Protein AF-A0A8H7XPB8-F1 (afdb_monomer_lite)

Sequence (293 aa):
MLKPQSSISSFTIQQYPSSPEGSLAHTFRCETRIANISYQIRSLSNFVSASKDLLDFATLASNFSIYQNQIIDIIELARKTLESAGIVLFLWASCPAKLTDHKASYIELLRMLRANQGHVDTESQRRVRVLLMPLTSHFSTSPSPPPSIPPRLLVTGRNPPSTDSSVSNSQEIESTLQSQDDSSSSMLPPNEIRQVEPPNRSPVAPRHRRLWDSRELSYASVGPRHRSRSRSPHRFQQQSADEKLEQENVAPETTIAFRQAPRTQRFGIFLTGRSSMLGNYNRTDRNSSLPAH

Radius of gyration: 37.73 Å; chains: 1; bounding box: 90×110×128 Å

pLDDT: mean 70.48, std 21.64, range [37.62, 98.62]

Organism: Psilocybe cubensis (NCBI:txid181762)

Secondary structure (DSSP, 8-state):
--------------------S--HHHHHHHHHHHHHHHHHHTSTTTHHHHHHHHHHHHTSHHHHHHHHHHHHHHHHHHHHHHHHTT---STTS---GGGHHHHHHHHHHHHHHHHTGGGS-HHHHHHHHHHHHHHH------------------------------------------------------------PPP-----------SS-TTGGGGG---------------------------TT----------PPPP------------------------------

Foldseek 3Di:
DDDDDDDDPPPPPPPPPPPPPDDVVVVVVLVVLLVVLLVQLLDLVSVLVSLVSLLVQLVPLVSCLVCVVSLLVSLVSNVVSCVVVVDDQAPPDDDPPVCVSSSVSSVVSLVSLVVSLVSDDPVCNVSNVVSNVSVPPPPDPPVPPDPPPPPPDDDDDDDDDDDYDDDDDDDDDDDDDDDDDDDPPPPDDDPDPPPDDDDDDDDDDDPPPDPDDPVVVVVPCPDPPPPPPPDDDDDDDDDDDDDDDDDPDDDDDPPPPPDDDPDDPPPPPPPPDDDDPDDDPPDPDDDDDDDDD

Structure (mmCIF, N/CA/C/O backbone):
data_AF-A0A8H7XPB8-F1
#
_entry.id   AF-A0A8H7XPB8-F1
#
loop_
_atom_site.group_PDB
_atom_site.id
_atom_site.type_symbol
_atom_site.label_atom_id
_atom_site.label_alt_id
_atom_site.label_comp_id
_atom_site.label_asym_id
_atom_site.label_entity_id
_atom_site.label_seq_id
_atom_site.pdbx_PDB_ins_code
_atom_site.Cartn_x
_atom_site.Cartn_y
_atom_site.Cartn_z
_atom_site.occupancy
_atom_site.B_iso_or_equiv
_atom_site.auth_seq_id
_atom_site.auth_comp_id
_atom_site.auth_asym_id
_atom_site.auth_atom_id
_atom_site.pdbx_PDB_model_num
ATOM 1 N N . MET A 1 1 ? -13.818 -25.731 -74.820 1.00 42.00 1 MET A N 1
ATOM 2 C CA . MET A 1 1 ? -13.849 -26.004 -73.365 1.00 42.00 1 MET A CA 1
ATOM 3 C C . MET A 1 1 ? -12.622 -25.363 -72.730 1.00 42.00 1 MET A C 1
ATOM 5 O O . MET A 1 1 ? -11.531 -25.888 -72.885 1.00 42.00 1 MET A O 1
ATOM 9 N N . LEU A 1 2 ? -12.785 -24.197 -72.102 1.00 44.09 2 LEU A N 1
ATOM 10 C CA . LEU A 1 2 ? -11.716 -23.431 -71.450 1.00 44.09 2 LEU A CA 1
ATOM 11 C C . LEU A 1 2 ? -11.927 -23.521 -69.933 1.00 44.09 2 LEU A C 1
ATOM 13 O O . LEU A 1 2 ? -12.994 -23.153 -69.448 1.00 44.09 2 LEU A O 1
ATOM 17 N N . LYS A 1 3 ? -10.946 -24.059 -69.198 1.00 48.94 3 LYS A N 1
ATOM 18 C CA . LYS A 1 3 ? -10.957 -24.095 -67.726 1.00 48.94 3 LYS A CA 1
ATOM 19 C C . LYS A 1 3 ? -10.321 -22.808 -67.180 1.00 48.94 3 LYS A C 1
ATOM 21 O O . LYS A 1 3 ? -9.224 -22.474 -67.629 1.00 48.94 3 LYS A O 1
ATOM 26 N N . PRO A 1 4 ? -10.948 -22.111 -66.218 1.00 62.94 4 PRO A N 1
ATOM 27 C CA . PRO A 1 4 ? -10.350 -20.943 -65.587 1.00 62.94 4 PRO A CA 1
ATOM 28 C C . PRO A 1 4 ? -9.311 -21.372 -64.540 1.00 62.94 4 PRO A C 1
ATOM 30 O O . PRO A 1 4 ? -9.591 -22.202 -63.675 1.00 62.94 4 PRO A O 1
ATOM 33 N N . GLN A 1 5 ? -8.106 -20.807 -64.627 1.00 66.88 5 GLN A N 1
ATOM 34 C CA . GLN A 1 5 ? -7.078 -20.894 -63.590 1.00 66.88 5 GLN A CA 1
ATOM 35 C C . GLN A 1 5 ? -7.365 -19.840 -62.514 1.00 66.88 5 GLN A C 1
ATOM 37 O O . GLN A 1 5 ? -7.253 -18.642 -62.761 1.00 66.88 5 GLN A O 1
ATOM 42 N N . SER A 1 6 ? -7.750 -20.283 -61.320 1.00 66.44 6 SER A N 1
ATOM 43 C CA . SER A 1 6 ? -7.877 -19.440 -60.132 1.00 66.44 6 SER A CA 1
ATOM 44 C C . SER A 1 6 ? -6.543 -19.402 -59.383 1.00 66.44 6 SER A C 1
ATOM 46 O O . SER A 1 6 ? -6.214 -20.329 -58.641 1.00 66.44 6 SER A O 1
ATOM 48 N N . SER A 1 7 ? -5.773 -18.334 -59.585 1.00 67.56 7 SER A N 1
ATOM 49 C CA . SER A 1 7 ? -4.545 -18.051 -58.836 1.00 67.56 7 SER A CA 1
ATOM 50 C C . SER A 1 7 ? -4.898 -17.551 -57.436 1.00 67.56 7 SER A C 1
ATOM 52 O O . SER A 1 7 ? -5.271 -16.395 -57.247 1.00 67.56 7 SER A O 1
ATOM 54 N N . ILE A 1 8 ? -4.805 -18.439 -56.450 1.00 64.38 8 ILE A N 1
ATOM 55 C CA . ILE A 1 8 ? -4.997 -18.114 -55.036 1.00 64.38 8 ILE A CA 1
ATOM 56 C C . ILE A 1 8 ? -3.701 -17.453 -54.552 1.00 64.38 8 ILE A C 1
ATOM 58 O O . ILE A 1 8 ? -2.681 -18.113 -54.364 1.00 64.38 8 ILE A O 1
ATOM 62 N N . SER A 1 9 ? -3.726 -16.126 -54.430 1.00 64.69 9 SER A N 1
ATOM 63 C CA . SER A 1 9 ? -2.634 -15.329 -53.871 1.00 64.69 9 SER A CA 1
ATOM 64 C C . SER A 1 9 ? -2.594 -15.537 -52.357 1.00 64.69 9 SER A C 1
ATOM 66 O O . SER A 1 9 ? -3.391 -14.970 -51.609 1.00 64.69 9 SER A O 1
ATOM 68 N N . SER A 1 10 ? -1.689 -16.402 -51.908 1.00 60.97 10 SER A N 1
ATOM 69 C CA . SER A 1 10 ? -1.385 -16.589 -50.493 1.00 60.97 10 SER A CA 1
ATOM 70 C C . SER A 1 10 ? -0.638 -15.362 -49.976 1.00 60.97 10 SER A C 1
ATOM 72 O O . SER A 1 10 ? 0.589 -15.302 -50.024 1.00 60.97 10 SER A O 1
ATOM 74 N N . PHE A 1 11 ? -1.374 -14.369 -49.480 1.00 61.28 11 PHE A N 1
ATOM 75 C CA . PHE A 1 11 ? -0.795 -13.323 -48.646 1.00 61.28 11 PHE A CA 1
ATOM 76 C C . PHE A 1 11 ? -0.343 -13.963 -47.332 1.00 61.28 11 PHE A C 1
ATOM 78 O O . PHE A 1 11 ? -1.139 -14.196 -46.422 1.00 61.28 11 PHE A O 1
ATOM 85 N N . THR A 1 12 ? 0.949 -14.264 -47.227 1.00 64.50 12 THR A N 1
ATOM 86 C CA . THR A 1 12 ? 1.611 -14.466 -45.939 1.00 64.50 12 THR A CA 1
ATOM 87 C C . THR A 1 12 ? 1.499 -13.166 -45.157 1.00 64.50 12 THR A C 1
ATOM 89 O O . THR A 1 12 ? 2.290 -12.242 -45.349 1.00 64.50 12 THR A O 1
ATOM 92 N N . ILE A 1 13 ? 0.486 -13.080 -44.296 1.00 66.38 13 ILE A N 1
ATOM 93 C CA . ILE A 1 13 ? 0.416 -12.078 -43.240 1.00 66.38 13 ILE A CA 1
ATOM 94 C C . ILE A 1 13 ? 1.644 -12.340 -42.372 1.00 66.38 13 ILE A C 1
ATOM 96 O O . ILE A 1 13 ? 1.673 -13.300 -41.602 1.00 66.38 13 ILE A O 1
ATOM 100 N N . GLN A 1 14 ? 2.691 -11.532 -42.551 1.00 59.06 14 GLN A N 1
ATOM 101 C CA . GLN A 1 14 ? 3.786 -11.455 -41.598 1.00 59.06 14 GLN A CA 1
ATOM 102 C C . GLN A 1 14 ? 3.164 -11.061 -40.260 1.00 59.06 14 GLN A C 1
ATOM 104 O O . GLN A 1 14 ? 2.852 -9.896 -40.014 1.00 59.06 14 GLN A O 1
ATOM 109 N N . GLN A 1 15 ? 2.933 -12.060 -39.410 1.00 58.38 15 GLN A N 1
ATOM 110 C CA . GLN A 1 15 ? 2.703 -11.858 -37.993 1.00 58.38 15 GLN A CA 1
ATOM 111 C C . GLN A 1 15 ? 4.002 -11.283 -37.440 1.00 58.38 15 GLN A C 1
ATOM 113 O O . GLN A 1 15 ? 4.915 -12.012 -37.059 1.00 58.38 15 GLN A O 1
ATOM 118 N N . TYR A 1 16 ? 4.111 -9.955 -37.469 1.00 57.81 16 TYR A N 1
ATOM 119 C CA . TYR A 1 16 ? 5.101 -9.262 -36.669 1.00 57.81 16 TYR A CA 1
ATOM 120 C C . TYR A 1 16 ? 4.898 -9.737 -35.231 1.00 57.81 16 TYR A C 1
ATOM 122 O O . TYR A 1 16 ? 3.767 -9.648 -34.740 1.00 57.81 16 TYR A O 1
ATOM 130 N N . PRO A 1 17 ? 5.936 -10.275 -34.566 1.00 60.25 17 PRO A N 1
ATOM 131 C CA . PRO A 1 17 ? 5.828 -10.616 -33.162 1.00 60.25 17 PRO A CA 1
ATOM 132 C C . PRO A 1 17 ? 5.435 -9.328 -32.447 1.00 60.25 17 PRO A C 1
ATOM 134 O O . PRO A 1 17 ? 6.187 -8.353 -32.437 1.00 60.25 17 PRO A O 1
ATOM 137 N N . SER A 1 18 ? 4.202 -9.294 -31.949 1.00 59.22 18 SER A N 1
ATOM 138 C CA . SER A 1 18 ? 3.675 -8.195 -31.158 1.00 59.22 18 SER A CA 1
ATOM 139 C C . SER A 1 18 ? 4.575 -8.084 -29.943 1.00 59.22 18 SER A C 1
ATOM 141 O O . SER A 1 18 ? 4.427 -8.882 -29.021 1.00 59.22 18 SER A O 1
ATOM 143 N N . SER A 1 19 ? 5.552 -7.175 -30.002 1.00 52.72 19 SER A N 1
ATOM 144 C CA . SER A 1 19 ? 6.532 -6.969 -28.942 1.00 52.72 19 SER A CA 1
ATOM 145 C C . SER A 1 19 ? 5.767 -6.762 -27.631 1.00 52.72 19 SER A C 1
ATOM 147 O O . SER A 1 19 ? 5.083 -5.741 -27.492 1.00 52.72 19 SER A O 1
ATOM 149 N N . PRO A 1 20 ? 5.777 -7.748 -26.716 1.00 59.53 20 PRO A N 1
ATOM 150 C CA . PRO A 1 20 ? 4.852 -7.766 -25.589 1.00 59.53 20 PRO A CA 1
ATOM 151 C C . PRO A 1 20 ? 5.317 -6.861 -24.440 1.00 59.53 20 PRO A C 1
ATOM 153 O O . PRO A 1 20 ? 4.557 -6.598 -23.513 1.00 59.53 20 PRO A O 1
ATOM 156 N N . GLU A 1 21 ? 6.533 -6.324 -24.513 1.00 56.22 21 GLU A N 1
ATOM 157 C CA . GLU A 1 21 ? 7.169 -5.570 -23.438 1.00 56.22 21 GLU A CA 1
ATOM 158 C C . GLU A 1 21 ? 7.745 -4.271 -24.009 1.00 56.22 21 GLU A C 1
ATOM 160 O O . GLU A 1 21 ? 8.759 -4.273 -24.700 1.00 56.22 21 GLU A O 1
ATOM 165 N N . GLY A 1 22 ? 7.070 -3.145 -23.765 1.00 62.19 22 GLY A N 1
ATOM 166 C CA . GLY A 1 22 ? 7.600 -1.819 -24.118 1.00 62.19 22 GLY A CA 1
ATOM 167 C C . GLY A 1 22 ? 6.672 -0.911 -24.919 1.00 62.19 22 GLY A C 1
ATOM 168 O O . GLY A 1 22 ? 7.090 0.171 -25.329 1.00 62.19 22 GLY A O 1
ATOM 169 N N . SER A 1 23 ? 5.407 -1.285 -25.132 1.00 83.00 23 SER A N 1
ATOM 170 C CA . SER A 1 23 ? 4.441 -0.318 -25.657 1.00 83.00 23 SER A CA 1
ATOM 171 C C . SER A 1 23 ? 4.252 0.803 -24.633 1.00 83.00 23 SER A C 1
ATOM 173 O O . SER A 1 23 ? 3.726 0.560 -23.548 1.00 83.00 23 SER A O 1
ATOM 175 N N . LEU A 1 24 ? 4.648 2.035 -24.976 1.00 88.00 24 LEU A N 1
ATOM 176 C CA . LEU A 1 24 ? 4.448 3.230 -24.140 1.00 88.00 24 LEU A CA 1
ATOM 177 C C . LEU A 1 24 ? 3.001 3.337 -23.629 1.00 88.00 24 LEU A C 1
ATOM 179 O O . LEU A 1 24 ? 2.761 3.744 -22.496 1.00 88.00 24 LEU A O 1
ATOM 183 N N . ALA A 1 25 ? 2.032 2.895 -24.437 1.00 89.62 25 ALA A N 1
ATOM 184 C CA . ALA A 1 25 ? 0.624 2.848 -24.060 1.00 89.62 25 ALA A CA 1
ATOM 185 C C . ALA A 1 25 ? 0.353 1.956 -22.834 1.00 89.62 25 ALA A C 1
ATOM 187 O O . ALA A 1 25 ? -0.512 2.285 -22.024 1.00 89.62 25 ALA A O 1
ATOM 188 N N . HIS A 1 26 ? 1.077 0.845 -22.675 1.00 89.62 26 HIS A N 1
ATOM 189 C CA . HIS A 1 26 ? 0.974 -0.009 -21.491 1.00 89.62 26 HIS A CA 1
ATOM 190 C C . HIS A 1 26 ? 1.495 0.715 -20.246 1.00 89.62 26 HIS A C 1
ATOM 192 O O . HIS A 1 26 ? 0.802 0.745 -19.231 1.00 89.62 26 HIS A O 1
ATOM 198 N N . THR A 1 27 ? 2.654 1.372 -20.347 1.00 92.06 27 THR A N 1
ATOM 199 C CA . THR A 1 27 ? 3.227 2.169 -19.251 1.00 92.06 27 THR A CA 1
ATOM 200 C C . THR 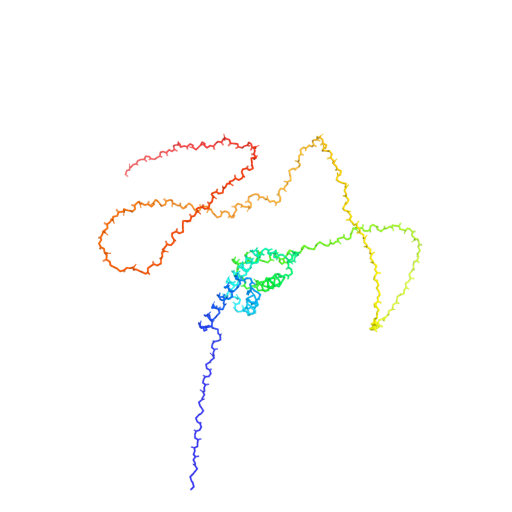A 1 27 ? 2.250 3.246 -18.783 1.00 92.06 27 THR A C 1
ATOM 202 O O . THR A 1 27 ? 1.958 3.316 -17.591 1.00 92.06 27 THR A O 1
ATOM 205 N N . PHE A 1 28 ? 1.644 4.001 -19.707 1.00 94.19 28 PHE A N 1
ATOM 206 C CA . PHE A 1 28 ? 0.643 5.018 -19.360 1.00 94.19 28 PHE A CA 1
ATOM 207 C C . PHE A 1 28 ? -0.608 4.432 -18.691 1.00 94.19 28 PHE A C 1
ATOM 209 O O . PHE A 1 28 ? -1.154 5.031 -17.760 1.00 94.19 28 PHE A O 1
ATOM 216 N N . ARG A 1 29 ? -1.074 3.251 -19.126 1.00 94.94 29 ARG A N 1
ATOM 217 C CA . ARG A 1 29 ? -2.206 2.561 -18.482 1.00 94.94 29 ARG A CA 1
ATOM 218 C C . ARG A 1 29 ? -1.861 2.143 -17.055 1.00 94.94 29 ARG A C 1
ATOM 220 O O . ARG A 1 29 ? -2.674 2.358 -16.156 1.00 94.94 29 ARG A O 1
ATOM 227 N N . CYS A 1 30 ? -0.671 1.586 -16.841 1.00 95.50 30 CYS A N 1
ATOM 228 C CA . CYS A 1 30 ? -0.196 1.199 -15.516 1.00 95.50 30 CYS A CA 1
ATOM 229 C C . CYS A 1 30 ? -0.029 2.412 -14.598 1.00 95.50 30 CYS A C 1
ATOM 231 O O . CYS A 1 30 ? -0.545 2.395 -13.484 1.00 95.50 30 CYS A O 1
ATOM 233 N N . GLU A 1 31 ? 0.588 3.493 -15.073 1.00 96.12 31 GLU A N 1
ATOM 234 C CA . GLU A 1 31 ? 0.737 4.736 -14.306 1.00 96.12 31 GLU A CA 1
ATOM 235 C C . GLU A 1 31 ? -0.616 5.338 -13.915 1.00 96.12 31 GLU A C 1
ATOM 237 O O . GLU A 1 31 ? -0.835 5.678 -12.752 1.00 96.12 31 GLU A O 1
ATOM 242 N N . THR A 1 32 ? -1.561 5.398 -14.858 1.00 97.31 32 THR A N 1
ATOM 243 C CA . THR A 1 32 ? -2.921 5.890 -14.587 1.00 97.31 32 THR A CA 1
ATOM 244 C C . THR A 1 32 ? -3.623 5.015 -13.548 1.00 97.31 32 THR A C 1
ATOM 246 O O . THR A 1 32 ? -4.284 5.525 -12.640 1.00 97.31 32 THR A O 1
ATOM 249 N N . ARG A 1 33 ? -3.452 3.690 -13.639 1.00 97.75 33 ARG A N 1
ATOM 250 C CA . ARG A 1 33 ? -4.017 2.741 -12.674 1.00 97.75 33 ARG A CA 1
ATOM 251 C C . ARG A 1 33 ? -3.414 2.928 -11.281 1.00 97.75 33 ARG A C 1
ATOM 253 O O . ARG A 1 33 ? -4.170 3.004 -10.316 1.00 97.75 33 ARG A O 1
ATOM 260 N N . ILE A 1 34 ? -2.094 3.067 -11.171 1.00 97.69 34 ILE A N 1
ATOM 261 C CA . ILE A 1 34 ? -1.395 3.334 -9.903 1.00 97.69 34 ILE A CA 1
ATOM 262 C C . ILE A 1 34 ? -1.861 4.659 -9.293 1.00 97.69 34 ILE A C 1
ATOM 264 O O . ILE A 1 34 ? -2.150 4.718 -8.096 1.00 97.69 34 ILE A O 1
ATOM 268 N N . ALA A 1 35 ? -1.987 5.715 -10.101 1.00 98.19 35 ALA A N 1
ATOM 269 C CA . ALA A 1 35 ? -2.478 7.010 -9.640 1.00 98.19 35 ALA A CA 1
ATOM 270 C C . ALA A 1 35 ? -3.918 6.920 -9.102 1.00 98.19 35 ALA A C 1
ATOM 272 O O . ALA A 1 35 ? -4.211 7.460 -8.033 1.00 98.19 35 ALA A O 1
ATOM 273 N N . ASN A 1 36 ? -4.797 6.187 -9.794 1.00 98.31 36 ASN A N 1
ATOM 274 C CA . ASN A 1 36 ? -6.169 5.943 -9.344 1.00 98.31 36 ASN A CA 1
ATOM 275 C C . ASN A 1 36 ? -6.206 5.160 -8.018 1.00 98.31 36 ASN A C 1
ATOM 277 O O . ASN A 1 36 ? -6.876 5.578 -7.074 1.00 98.31 36 ASN A O 1
ATOM 281 N N . ILE A 1 37 ? -5.430 4.077 -7.903 1.00 98.56 37 ILE A N 1
ATOM 282 C CA . ILE A 1 37 ? -5.311 3.292 -6.662 1.00 98.56 37 ILE A CA 1
ATOM 283 C C . ILE A 1 37 ? -4.829 4.181 -5.505 1.00 98.56 37 ILE A C 1
ATOM 285 O O . ILE A 1 37 ? -5.418 4.171 -4.423 1.00 98.56 37 ILE A O 1
ATOM 289 N N . SER A 1 38 ? -3.796 4.995 -5.742 1.00 98.44 38 SER A N 1
ATOM 290 C CA . SER A 1 38 ? -3.252 5.935 -4.754 1.00 98.44 38 SER A CA 1
ATOM 291 C C . SER A 1 38 ? -4.304 6.933 -4.265 1.00 98.44 38 SER A C 1
ATOM 293 O O . SER A 1 38 ? -4.399 7.197 -3.064 1.00 98.44 38 SER A O 1
ATOM 295 N N . TYR A 1 39 ? -5.137 7.455 -5.171 1.00 98.44 39 TYR A N 1
ATOM 296 C CA . TYR A 1 39 ? -6.252 8.331 -4.816 1.00 98.44 39 TYR A CA 1
ATOM 297 C C . TYR A 1 39 ? -7.295 7.605 -3.954 1.00 98.44 39 TYR A C 1
ATOM 299 O O . TYR A 1 39 ? -7.683 8.116 -2.902 1.00 98.44 39 TYR A O 1
ATOM 307 N N . GLN A 1 40 ? -7.713 6.401 -4.351 1.00 98.25 40 GLN A N 1
ATOM 308 C CA . GLN A 1 40 ? -8.751 5.652 -3.641 1.00 98.25 40 GLN A CA 1
ATOM 309 C C . GLN A 1 40 ? -8.313 5.182 -2.248 1.00 98.25 40 GLN A C 1
ATOM 311 O O . GLN A 1 40 ? -9.118 5.236 -1.319 1.00 98.25 40 GLN A O 1
ATOM 316 N N . ILE A 1 41 ? -7.041 4.810 -2.064 1.00 98.44 41 ILE A N 1
ATOM 317 C CA . ILE A 1 41 ? -6.478 4.391 -0.764 1.00 98.44 41 ILE A CA 1
ATOM 318 C C . ILE A 1 41 ? -6.514 5.503 0.294 1.00 98.44 41 ILE A C 1
ATOM 320 O O . ILE A 1 41 ? -6.485 5.223 1.495 1.00 98.44 41 ILE A O 1
ATOM 324 N N . ARG A 1 42 ? -6.615 6.773 -0.112 1.00 98.19 42 ARG A N 1
ATOM 325 C CA . ARG A 1 42 ? -6.798 7.890 0.831 1.00 98.19 42 ARG A CA 1
ATOM 326 C C . ARG A 1 42 ? -8.184 7.897 1.471 1.00 98.19 42 ARG A C 1
ATOM 328 O O . ARG A 1 42 ? -8.340 8.477 2.541 1.00 98.19 42 ARG A O 1
ATOM 335 N N . SER A 1 43 ? -9.177 7.280 0.832 1.00 98.12 43 SER A N 1
ATOM 336 C CA . SER A 1 43 ? -10.537 7.192 1.357 1.00 98.12 43 SER A CA 1
ATOM 337 C C . SER A 1 43 ? -10.769 5.856 2.048 1.00 98.12 43 SER A C 1
ATOM 339 O O . SER A 1 43 ? -10.639 4.796 1.438 1.00 98.12 43 SER A O 1
ATOM 341 N N . LEU A 1 44 ? -11.209 5.896 3.307 1.00 97.94 44 LEU A N 1
ATOM 342 C CA . LEU A 1 44 ? -11.528 4.689 4.070 1.00 97.94 44 LEU A CA 1
ATOM 343 C C . LEU A 1 44 ? -12.677 3.883 3.434 1.00 97.94 44 LEU A C 1
ATOM 345 O O . LEU A 1 44 ? -12.676 2.657 3.509 1.00 97.94 44 LEU A O 1
ATOM 349 N N . SER A 1 45 ? -13.628 4.543 2.762 1.00 98.12 45 SER A N 1
ATOM 350 C CA . SER A 1 45 ? -14.751 3.869 2.089 1.00 98.12 45 SER A CA 1
ATOM 351 C C . SER A 1 45 ? -14.298 2.988 0.923 1.00 98.12 45 SER A C 1
ATOM 353 O O . SER A 1 45 ? -14.869 1.927 0.698 1.00 98.12 45 SER A O 1
ATOM 355 N N . ASN A 1 46 ? -13.253 3.412 0.207 1.00 98.44 46 ASN A N 1
ATOM 356 C CA . ASN A 1 46 ? -12.759 2.756 -1.009 1.00 98.44 46 ASN A CA 1
ATOM 357 C C . ASN A 1 46 ? -11.493 1.934 -0.737 1.00 98.44 46 ASN A C 1
ATOM 359 O O . ASN A 1 46 ? -10.923 1.326 -1.638 1.00 98.44 46 ASN A O 1
ATOM 363 N N . PHE A 1 47 ? -11.031 1.922 0.511 1.00 98.56 47 PHE A N 1
ATOM 364 C CA . PHE A 1 47 ? -9.753 1.341 0.889 1.00 98.56 47 PHE A CA 1
ATOM 365 C C . PHE A 1 47 ? -9.669 -0.151 0.561 1.00 98.56 47 PHE A C 1
ATOM 367 O O . PHE A 1 47 ? -8.666 -0.615 0.025 1.00 98.56 47 PHE A O 1
ATOM 374 N N . VAL A 1 48 ? -10.723 -0.908 0.876 1.00 98.56 48 VAL A N 1
ATOM 375 C CA . VAL A 1 48 ? -10.754 -2.365 0.683 1.00 98.56 48 VAL A CA 1
ATOM 376 C C . VAL A 1 48 ? -10.723 -2.718 -0.806 1.00 98.56 48 VAL A C 1
ATOM 378 O O . VAL A 1 48 ? -9.952 -3.589 -1.200 1.00 98.56 48 VAL A O 1
ATOM 381 N N . SER A 1 49 ? -11.505 -2.029 -1.646 1.00 98.56 49 SER A N 1
ATOM 382 C CA . SER A 1 49 ? -11.488 -2.255 -3.099 1.00 98.56 49 SER A CA 1
ATOM 383 C C . SER A 1 49 ? -10.146 -1.861 -3.709 1.00 98.56 49 SER A C 1
ATOM 385 O O . SER A 1 49 ? -9.543 -2.658 -4.418 1.00 98.56 49 SER A O 1
ATOM 387 N N . ALA A 1 50 ? -9.619 -0.690 -3.352 1.00 98.56 50 ALA A N 1
ATOM 388 C CA . ALA A 1 50 ? -8.343 -0.212 -3.874 1.00 98.56 50 ALA A CA 1
ATOM 389 C C . ALA A 1 50 ? -7.155 -1.084 -3.433 1.00 98.56 50 ALA A C 1
ATOM 391 O O . ALA A 1 50 ? -6.195 -1.253 -4.182 1.00 98.56 50 ALA A O 1
ATOM 392 N N . SER A 1 51 ? -7.224 -1.674 -2.235 1.00 98.56 51 SER A N 1
ATOM 393 C CA . SER A 1 51 ? -6.225 -2.639 -1.762 1.00 98.56 51 SER A CA 1
ATOM 394 C C . SER A 1 51 ? -6.234 -3.913 -2.606 1.00 98.56 51 SER A C 1
ATOM 396 O O . SER A 1 51 ? -5.168 -4.406 -2.961 1.00 98.56 51 SER A O 1
ATOM 398 N N . LYS A 1 52 ? -7.418 -4.424 -2.969 1.00 98.50 52 LYS A N 1
ATOM 399 C CA . LYS A 1 52 ? -7.550 -5.577 -3.876 1.00 98.50 52 LYS A CA 1
ATOM 400 C C . LYS A 1 52 ? -7.010 -5.251 -5.266 1.00 98.50 52 LYS A C 1
ATOM 402 O O . LYS A 1 52 ? -6.180 -5.994 -5.772 1.00 98.50 52 LYS A O 1
ATOM 407 N N . ASP A 1 53 ? -7.363 -4.088 -5.811 1.00 98.38 53 ASP A N 1
ATOM 408 C CA . ASP A 1 53 ? -6.848 -3.633 -7.108 1.00 98.38 53 ASP A CA 1
ATOM 409 C C . ASP A 1 53 ? -5.316 -3.522 -7.120 1.00 98.38 53 ASP A C 1
ATOM 411 O O . ASP A 1 53 ? -4.683 -3.818 -8.139 1.00 98.38 53 ASP A O 1
ATOM 415 N N . LEU A 1 54 ? -4.719 -3.102 -5.996 1.00 98.38 54 LEU A N 1
ATOM 416 C CA . LEU A 1 54 ? -3.270 -3.051 -5.812 1.00 98.38 54 LEU A CA 1
ATOM 417 C C . LEU A 1 54 ? -2.648 -4.446 -5.722 1.00 98.38 54 LEU A C 1
ATOM 419 O O . LEU A 1 54 ? -1.594 -4.662 -6.318 1.00 98.38 54 LEU A O 1
ATOM 423 N N . LEU A 1 55 ? -3.277 -5.382 -5.004 1.00 98.19 55 LEU A N 1
ATOM 424 C CA . LEU A 1 55 ? -2.834 -6.779 -4.943 1.00 98.19 55 LEU A CA 1
ATOM 425 C C . LEU A 1 55 ? -2.842 -7.405 -6.337 1.00 98.19 55 LEU A C 1
ATOM 427 O O . LEU A 1 55 ? -1.825 -7.951 -6.761 1.00 98.19 55 LEU A O 1
ATOM 431 N N . ASP A 1 56 ? -3.935 -7.253 -7.080 1.00 98.00 56 ASP A N 1
ATOM 432 C CA . ASP A 1 56 ? -4.069 -7.782 -8.440 1.00 98.00 56 ASP A CA 1
ATOM 433 C C . ASP A 1 56 ? -3.023 -7.169 -9.378 1.00 98.00 56 ASP A C 1
ATOM 435 O O . ASP A 1 56 ? -2.396 -7.865 -10.178 1.00 98.00 56 ASP A O 1
ATOM 439 N N . PHE A 1 57 ? -2.780 -5.861 -9.251 1.00 97.25 57 PHE A N 1
ATOM 440 C CA . PHE A 1 57 ? -1.753 -5.168 -10.025 1.00 97.25 57 PHE A CA 1
ATOM 441 C C . PHE A 1 57 ? -0.335 -5.675 -9.712 1.00 97.25 57 PHE A C 1
ATOM 443 O O . PHE A 1 57 ? 0.460 -5.893 -10.631 1.00 97.25 57 PHE A O 1
ATOM 450 N N . ALA A 1 58 ? -0.034 -5.877 -8.426 1.00 96.44 58 ALA A N 1
ATOM 451 C CA . ALA A 1 58 ? 1.270 -6.295 -7.916 1.00 96.44 58 ALA A CA 1
ATOM 452 C C . ALA A 1 58 ? 1.516 -7.814 -7.979 1.00 96.44 58 ALA A C 1
ATOM 454 O O . ALA A 1 58 ? 2.637 -8.256 -7.740 1.00 96.44 58 ALA A O 1
ATOM 455 N N . THR A 1 59 ? 0.495 -8.614 -8.304 1.00 94.75 59 THR A N 1
ATOM 456 C CA . THR A 1 59 ? 0.619 -10.076 -8.460 1.00 94.75 59 THR A CA 1
ATOM 457 C C . THR A 1 59 ? 1.554 -10.438 -9.618 1.00 94.75 59 THR A C 1
ATOM 459 O O . THR A 1 59 ? 2.241 -11.457 -9.580 1.00 94.75 59 THR A O 1
ATOM 462 N N . LEU A 1 60 ? 1.627 -9.585 -10.643 1.00 93.44 60 LEU A N 1
ATOM 463 C CA . LEU A 1 60 ? 2.581 -9.726 -11.738 1.00 93.44 60 LEU A CA 1
ATOM 464 C C . LEU A 1 60 ? 3.954 -9.193 -11.304 1.00 93.44 60 LEU A C 1
ATOM 466 O O . LEU A 1 60 ? 4.134 -7.986 -11.132 1.00 93.44 60 LEU A O 1
ATOM 470 N N . ALA A 1 61 ? 4.940 -10.087 -11.183 1.00 91.88 61 ALA A N 1
ATOM 471 C CA . ALA A 1 61 ? 6.300 -9.741 -10.753 1.00 91.88 61 ALA A CA 1
ATOM 472 C C . ALA A 1 61 ? 6.956 -8.651 -11.627 1.00 91.88 61 ALA A C 1
ATOM 474 O O . ALA A 1 61 ? 7.689 -7.803 -11.117 1.00 91.88 61 ALA A O 1
ATOM 475 N N . SER A 1 62 ? 6.647 -8.625 -12.930 1.00 93.50 62 SER A N 1
ATOM 476 C CA . SER A 1 62 ? 7.112 -7.589 -13.862 1.00 93.50 62 SER A CA 1
ATOM 477 C C . SER A 1 62 ? 6.606 -6.196 -13.475 1.00 93.50 62 SER A C 1
ATOM 479 O O . SER A 1 62 ? 7.395 -5.257 -13.374 1.00 93.50 62 SER A O 1
ATOM 481 N N . ASN A 1 63 ? 5.311 -6.065 -13.173 1.00 94.81 63 ASN A N 1
ATOM 482 C CA . ASN A 1 63 ? 4.728 -4.804 -12.715 1.00 94.81 63 ASN A CA 1
ATOM 483 C C . ASN A 1 63 ? 5.321 -4.380 -11.373 1.00 94.81 63 ASN A C 1
ATOM 485 O O . ASN A 1 63 ? 5.668 -3.211 -11.200 1.00 94.81 63 ASN A O 1
ATOM 489 N N . PHE A 1 64 ? 5.470 -5.318 -10.432 1.00 96.75 64 PHE A N 1
ATOM 490 C CA . PHE A 1 64 ? 6.055 -5.003 -9.132 1.00 96.75 64 PHE A CA 1
ATOM 491 C C . PHE A 1 64 ? 7.480 -4.461 -9.280 1.00 96.75 64 PHE A C 1
ATOM 493 O O . PHE A 1 64 ? 7.806 -3.438 -8.685 1.00 96.75 64 PHE A O 1
ATOM 500 N N . SER A 1 65 ? 8.317 -5.096 -10.103 1.00 96.00 65 SER A N 1
ATOM 501 C CA . SER A 1 65 ? 9.708 -4.672 -10.295 1.00 96.00 65 SER A CA 1
ATOM 502 C C . SER A 1 65 ? 9.822 -3.269 -10.901 1.00 96.00 65 SER A C 1
ATOM 504 O O . SER A 1 65 ? 10.653 -2.482 -10.448 1.00 96.00 65 SER A O 1
ATOM 506 N N . ILE A 1 66 ? 8.968 -2.927 -11.872 1.00 95.75 66 ILE A N 1
ATOM 507 C CA . ILE A 1 66 ? 8.972 -1.605 -12.519 1.00 95.75 66 ILE A CA 1
ATOM 508 C C . ILE A 1 66 ? 8.458 -0.521 -11.559 1.00 95.75 66 ILE A C 1
ATOM 510 O O . ILE A 1 66 ? 9.019 0.573 -11.491 1.00 95.75 66 ILE A O 1
ATOM 514 N N . TYR A 1 67 ? 7.411 -0.823 -10.788 1.00 97.12 67 TYR A N 1
ATOM 515 C CA . TYR A 1 67 ? 6.679 0.163 -9.988 1.00 97.12 67 TYR A CA 1
ATOM 516 C C . TYR A 1 67 ? 6.900 0.040 -8.473 1.00 97.12 67 TYR A C 1
ATOM 518 O O . TYR A 1 67 ? 6.161 0.637 -7.687 1.00 97.12 67 TYR A O 1
ATOM 526 N N . GLN A 1 68 ? 7.934 -0.686 -8.041 1.00 97.38 68 GLN A N 1
ATOM 527 C CA . GLN A 1 68 ? 8.214 -0.998 -6.632 1.00 97.38 68 GLN A CA 1
ATOM 528 C C . GLN A 1 68 ? 8.145 0.220 -5.699 1.00 97.38 68 GLN A C 1
ATOM 530 O O . GLN A 1 68 ? 7.505 0.163 -4.652 1.00 97.38 68 GLN A O 1
ATOM 535 N N . ASN A 1 69 ? 8.749 1.347 -6.086 1.00 97.81 69 ASN A N 1
ATOM 536 C CA . ASN A 1 69 ? 8.806 2.543 -5.245 1.00 97.81 69 ASN A CA 1
ATOM 537 C C . ASN A 1 69 ? 7.416 3.161 -5.059 1.00 97.81 69 ASN A C 1
ATOM 539 O O . ASN A 1 69 ? 7.047 3.518 -3.946 1.00 97.81 69 ASN A O 1
ATOM 543 N N . GLN A 1 70 ? 6.614 3.198 -6.124 1.00 98.12 70 GLN A N 1
ATOM 544 C CA . GLN A 1 70 ? 5.249 3.722 -6.080 1.00 98.12 70 GLN A CA 1
ATOM 545 C C . GLN A 1 70 ? 4.332 2.805 -5.263 1.00 98.12 70 GLN A C 1
ATOM 547 O O . GLN A 1 70 ? 3.513 3.287 -4.486 1.00 98.12 70 GLN A O 1
ATOM 552 N N . ILE A 1 71 ? 4.498 1.484 -5.384 1.00 98.25 71 ILE A N 1
ATOM 553 C CA . ILE A 1 71 ? 3.764 0.507 -4.568 1.00 98.25 71 ILE A CA 1
ATOM 554 C C . ILE A 1 71 ? 4.109 0.692 -3.084 1.00 98.25 71 ILE A C 1
ATOM 556 O O . ILE A 1 71 ? 3.207 0.742 -2.249 1.00 98.25 71 ILE A O 1
ATOM 560 N N . ILE A 1 72 ? 5.394 0.853 -2.747 1.00 98.25 72 ILE A N 1
ATOM 561 C CA . ILE A 1 72 ? 5.840 1.125 -1.371 1.00 98.25 72 ILE A CA 1
ATOM 562 C C . ILE A 1 72 ? 5.231 2.434 -0.851 1.00 98.25 72 ILE A C 1
ATOM 564 O O . ILE A 1 72 ? 4.691 2.448 0.256 1.00 98.25 72 ILE A O 1
ATOM 568 N N . ASP A 1 73 ? 5.253 3.507 -1.646 1.00 98.44 73 ASP A N 1
ATOM 569 C CA . ASP A 1 73 ? 4.653 4.798 -1.283 1.00 98.44 73 ASP A CA 1
ATOM 570 C C . ASP A 1 73 ? 3.143 4.672 -1.021 1.00 98.44 73 ASP A C 1
ATOM 572 O O . ASP A 1 73 ? 2.616 5.255 -0.070 1.00 98.44 73 ASP A O 1
ATOM 576 N N . ILE A 1 74 ? 2.441 3.876 -1.831 1.00 98.62 74 ILE A N 1
ATOM 577 C CA . ILE A 1 74 ? 1.012 3.605 -1.657 1.00 98.62 74 ILE A CA 1
ATOM 578 C C . ILE A 1 74 ? 0.749 2.795 -0.381 1.00 98.62 74 ILE A C 1
ATOM 580 O O . ILE A 1 74 ? -0.199 3.099 0.341 1.00 98.62 74 ILE A O 1
ATOM 584 N N . ILE A 1 75 ? 1.582 1.805 -0.050 1.00 98.56 75 ILE A N 1
ATOM 585 C CA . ILE A 1 75 ? 1.449 1.041 1.202 1.00 98.56 75 ILE A CA 1
ATOM 586 C C . ILE A 1 75 ? 1.729 1.939 2.421 1.00 98.56 75 ILE A C 1
ATOM 588 O O . ILE A 1 75 ? 1.021 1.858 3.426 1.00 98.56 75 ILE A O 1
ATOM 592 N N . GLU A 1 76 ? 2.710 2.843 2.345 1.00 98.44 76 GLU A N 1
ATOM 593 C CA . GLU A 1 76 ? 2.941 3.854 3.388 1.00 98.44 76 GLU A CA 1
ATOM 594 C C . GLU A 1 76 ? 1.760 4.816 3.534 1.00 98.44 76 GLU A C 1
ATOM 596 O O . GLU A 1 76 ? 1.402 5.205 4.650 1.00 98.44 76 GLU A O 1
ATOM 601 N N . LEU A 1 77 ? 1.142 5.202 2.419 1.00 98.56 77 LEU A N 1
ATOM 602 C CA . LEU A 1 77 ? -0.066 6.014 2.423 1.00 98.56 77 LEU A CA 1
ATOM 603 C C . LEU A 1 77 ? -1.230 5.256 3.069 1.00 98.56 77 LEU A C 1
ATOM 605 O O . LEU A 1 77 ? -1.889 5.808 3.945 1.00 98.56 77 LEU A O 1
ATOM 609 N N . ALA A 1 78 ? -1.420 3.984 2.716 1.00 98.50 78 ALA A N 1
ATOM 610 C CA . ALA A 1 78 ? -2.431 3.114 3.305 1.00 98.50 78 ALA A CA 1
ATOM 611 C C . ALA A 1 78 ? -2.268 3.008 4.828 1.00 98.50 78 ALA A C 1
ATOM 613 O O . ALA A 1 78 ? -3.240 3.157 5.571 1.00 98.50 78 ALA A O 1
ATOM 614 N N . ARG A 1 79 ? -1.024 2.842 5.297 1.00 98.31 79 ARG A N 1
ATOM 615 C CA . ARG A 1 79 ? -0.676 2.854 6.723 1.00 98.31 79 ARG A CA 1
ATOM 616 C C . ARG A 1 79 ? -1.161 4.133 7.407 1.00 98.31 79 ARG A C 1
ATOM 618 O O . ARG A 1 79 ? -1.880 4.057 8.399 1.00 98.31 79 ARG A O 1
ATOM 625 N N . LYS A 1 80 ? -0.809 5.297 6.850 1.00 98.50 80 LYS A N 1
ATOM 626 C CA . LYS A 1 80 ? -1.200 6.612 7.387 1.00 98.50 80 LYS A CA 1
ATOM 627 C C . LYS A 1 80 ? -2.717 6.795 7.398 1.00 98.50 80 LYS A C 1
ATOM 629 O O . LYS A 1 80 ? -3.246 7.299 8.385 1.00 98.50 80 LYS A O 1
ATOM 634 N N . THR A 1 81 ? -3.416 6.365 6.344 1.00 98.44 81 THR A N 1
ATOM 635 C CA . THR A 1 81 ? -4.885 6.415 6.280 1.00 98.44 81 THR A CA 1
ATOM 636 C C . THR A 1 81 ? -5.502 5.630 7.439 1.00 98.44 81 THR A C 1
ATOM 638 O O . THR A 1 81 ? -6.334 6.166 8.170 1.00 98.44 81 THR A O 1
ATOM 641 N N . LEU A 1 82 ? -5.068 4.388 7.668 1.00 98.31 82 LEU A N 1
ATOM 642 C CA . LEU A 1 82 ? -5.624 3.556 8.738 1.00 98.31 82 LEU A CA 1
ATOM 643 C C . LEU A 1 82 ? -5.237 4.043 10.143 1.00 98.31 82 LEU A C 1
ATOM 645 O O . LEU A 1 82 ? -6.083 4.047 11.037 1.00 98.31 82 LEU A O 1
ATOM 649 N N . GLU A 1 83 ? -4.001 4.509 10.337 1.00 97.81 83 GLU A N 1
ATOM 650 C CA . GLU A 1 83 ? -3.567 5.121 11.603 1.00 97.81 83 GLU A CA 1
ATOM 651 C C . GLU A 1 83 ? -4.384 6.387 11.912 1.00 97.81 83 GLU A C 1
ATOM 653 O O . GLU A 1 83 ? -4.799 6.587 13.053 1.00 97.81 83 GLU A O 1
ATOM 658 N N . SER A 1 84 ? -4.707 7.201 10.897 1.00 98.06 84 SER A N 1
ATOM 659 C CA . SER A 1 84 ? -5.569 8.383 11.060 1.00 98.06 84 SER A CA 1
ATOM 660 C C . SER A 1 84 ? -7.018 8.037 11.424 1.00 98.06 84 SER A C 1
ATOM 662 O O . SER A 1 84 ? -7.684 8.818 12.099 1.00 98.06 84 SER A O 1
ATOM 664 N N . ALA A 1 85 ? -7.484 6.842 11.048 1.00 97.81 85 ALA A N 1
ATOM 665 C CA . ALA A 1 85 ? -8.773 6.291 11.461 1.00 97.81 85 ALA A CA 1
ATOM 666 C C . ALA A 1 85 ? -8.731 5.635 12.860 1.00 97.81 85 ALA A C 1
ATOM 668 O O . ALA A 1 85 ? -9.732 5.074 13.306 1.00 97.81 85 ALA A O 1
ATOM 669 N N . GLY A 1 86 ? -7.588 5.684 13.555 1.00 97.69 86 GLY A N 1
ATOM 670 C CA . GLY A 1 86 ? -7.409 5.115 14.893 1.00 97.69 86 GLY A CA 1
ATOM 671 C C . GLY A 1 86 ? -7.149 3.605 14.914 1.00 97.69 86 GLY A C 1
ATOM 672 O O . GLY A 1 86 ? -7.299 2.974 15.961 1.00 97.69 86 GLY A O 1
ATOM 673 N N . ILE A 1 87 ? -6.772 2.998 13.783 1.00 97.81 87 ILE A N 1
ATOM 674 C CA . ILE A 1 87 ? -6.506 1.557 13.701 1.00 97.81 87 ILE A CA 1
ATOM 675 C C . ILE A 1 87 ? -5.052 1.270 14.076 1.00 97.81 87 ILE A C 1
ATOM 677 O O . ILE A 1 87 ? -4.113 1.772 13.459 1.00 97.81 87 ILE A O 1
ATOM 681 N N . VAL A 1 88 ? -4.858 0.370 15.040 1.00 96.94 88 VAL A N 1
ATOM 682 C CA . VAL A 1 88 ? -3.538 -0.162 15.392 1.00 96.94 88 VAL A CA 1
ATOM 683 C C . VAL A 1 88 ? -3.208 -1.363 14.496 1.00 96.94 88 VAL A C 1
ATOM 685 O O . VAL A 1 88 ? -3.877 -2.401 14.532 1.00 96.94 88 VAL A O 1
ATOM 688 N N . LEU A 1 89 ? -2.153 -1.228 13.687 1.00 95.94 89 LEU A N 1
ATOM 689 C CA . LEU A 1 89 ? -1.849 -2.117 12.553 1.00 95.94 89 LEU A CA 1
ATOM 690 C C . LEU A 1 89 ? -1.064 -3.392 12.895 1.00 95.94 89 LEU A C 1
ATOM 692 O O . LEU A 1 89 ? -0.670 -4.130 11.998 1.00 95.94 89 LEU A O 1
ATOM 696 N N . PHE A 1 90 ? -0.844 -3.682 14.175 1.00 94.56 90 PHE A N 1
ATOM 697 C CA . PHE A 1 90 ? -0.203 -4.925 14.611 1.00 94.56 90 PHE A CA 1
ATOM 698 C C . PHE A 1 90 ? -1.174 -6.105 14.568 1.00 94.56 90 PHE A C 1
ATOM 700 O O . PHE A 1 90 ? -2.342 -5.943 14.918 1.00 94.56 90 PHE A O 1
ATOM 707 N N . LEU A 1 91 ? -0.694 -7.301 14.211 1.00 91.69 91 LEU A N 1
ATOM 708 C CA . LEU A 1 91 ? -1.527 -8.513 14.145 1.00 91.69 91 LEU A CA 1
ATOM 709 C C . LEU A 1 91 ? -2.249 -8.821 15.468 1.00 91.69 91 LEU A C 1
ATOM 711 O O . LEU A 1 91 ? -3.410 -9.208 15.452 1.00 91.69 91 LEU A O 1
ATOM 715 N N . TRP A 1 92 ? -1.585 -8.592 16.602 1.00 90.56 92 TRP A N 1
ATOM 716 C CA . TRP A 1 92 ? -2.107 -8.860 17.947 1.00 90.56 92 TRP A CA 1
ATOM 717 C C . TRP A 1 92 ? -3.020 -7.757 18.505 1.00 90.56 92 TRP A C 1
ATOM 719 O O . TRP A 1 92 ? -3.665 -7.953 19.531 1.00 90.56 92 TRP A O 1
ATOM 729 N N . ALA A 1 93 ? -3.071 -6.580 17.877 1.00 93.69 93 ALA A N 1
ATOM 730 C CA . ALA A 1 93 ? -3.865 -5.474 18.401 1.00 93.69 93 ALA A CA 1
ATOM 731 C C . ALA A 1 93 ? -5.361 -5.671 18.107 1.00 93.69 93 ALA A C 1
ATOM 733 O O . ALA A 1 93 ? -5.741 -5.981 16.975 1.00 93.69 93 ALA A O 1
ATOM 734 N N . SER A 1 94 ? -6.214 -5.424 19.103 1.00 94.31 94 SER A N 1
ATOM 735 C CA . SER A 1 94 ? -7.668 -5.412 18.908 1.00 94.31 94 SER A CA 1
ATOM 736 C C . SER A 1 94 ? -8.078 -4.312 17.919 1.00 94.31 94 SER A C 1
ATOM 738 O O . SER A 1 94 ? -7.453 -3.250 17.854 1.00 94.31 94 SER A O 1
ATOM 740 N N . CYS A 1 95 ? -9.105 -4.579 17.115 1.00 96.69 95 CYS A N 1
ATOM 741 C CA . CYS A 1 95 ? -9.633 -3.659 16.114 1.00 96.69 95 CYS A CA 1
ATOM 742 C C . CYS A 1 95 ? -11.165 -3.638 16.212 1.00 96.69 95 CYS A C 1
ATOM 744 O O . CYS A 1 95 ? -11.761 -4.708 16.349 1.00 96.69 95 CYS A O 1
ATOM 746 N N . PRO A 1 96 ? -11.819 -2.463 16.143 1.00 96.75 96 PRO A N 1
ATOM 747 C CA . PRO A 1 96 ? -13.276 -2.390 16.108 1.00 96.75 96 PRO A CA 1
ATOM 748 C C . PRO A 1 96 ? -13.853 -3.216 14.951 1.00 96.75 96 PRO A C 1
ATOM 750 O O . PRO A 1 96 ? -13.341 -3.137 13.837 1.00 96.75 96 PRO A O 1
ATOM 753 N N . ALA A 1 97 ? -14.958 -3.933 15.189 1.00 97.00 97 ALA A N 1
ATOM 754 C CA . ALA A 1 97 ? -15.563 -4.851 14.211 1.00 97.00 97 ALA A CA 1
ATOM 755 C C . ALA A 1 97 ? -15.863 -4.202 12.843 1.00 97.00 97 ALA A C 1
ATOM 757 O O . ALA A 1 97 ? -15.744 -4.836 11.804 1.00 97.00 97 ALA A O 1
ATOM 758 N N . LYS A 1 98 ? -16.200 -2.904 12.830 1.00 97.81 98 LYS A N 1
ATOM 759 C CA . LYS A 1 98 ? -16.485 -2.142 11.600 1.00 97.81 98 LYS A CA 1
ATOM 760 C C . LYS A 1 98 ? -15.250 -1.871 10.728 1.00 97.81 98 LYS A C 1
ATOM 762 O O . LYS A 1 98 ? -15.407 -1.472 9.583 1.00 97.81 98 LYS A O 1
ATOM 767 N N . LEU A 1 99 ? -14.044 -2.013 11.283 1.00 97.75 99 LEU A N 1
ATOM 768 C CA . LEU A 1 99 ? -12.763 -1.685 10.640 1.00 97.75 99 LEU A CA 1
ATOM 769 C C . LEU A 1 99 ? -11.869 -2.920 10.452 1.00 97.75 99 LEU A C 1
ATOM 771 O O . LEU A 1 99 ? -10.724 -2.806 10.006 1.00 97.75 99 LEU A O 1
ATOM 775 N N . THR A 1 100 ? -12.376 -4.104 10.802 1.00 97.44 100 THR A N 1
ATOM 776 C CA . THR A 1 100 ? -11.635 -5.364 10.713 1.00 97.44 100 THR A CA 1
ATOM 777 C C . THR A 1 100 ? -11.225 -5.672 9.274 1.00 97.44 100 THR A C 1
ATOM 779 O O . THR A 1 100 ? -10.072 -6.035 9.044 1.00 97.44 100 THR A O 1
ATOM 782 N N . 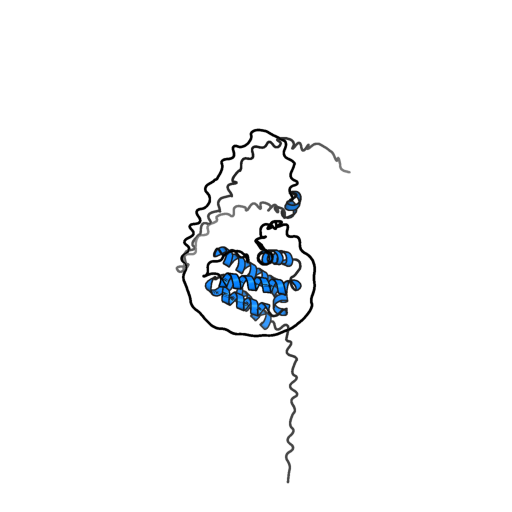ASP A 1 101 ? -12.108 -5.433 8.304 1.00 98.38 101 ASP A N 1
ATOM 783 C CA . ASP A 1 101 ? -11.837 -5.687 6.883 1.00 98.38 101 ASP A CA 1
ATOM 784 C C . ASP A 1 101 ? -10.734 -4.779 6.326 1.00 98.38 101 ASP A C 1
ATOM 786 O O . ASP A 1 101 ? -9.879 -5.220 5.551 1.00 98.38 101 ASP A O 1
ATOM 790 N N . HIS A 1 102 ? -10.695 -3.514 6.758 1.00 98.56 102 HIS A N 1
ATOM 791 C CA . HIS A 1 102 ? -9.644 -2.562 6.388 1.00 98.56 102 HIS A CA 1
ATOM 792 C C . HIS A 1 102 ? -8.287 -3.009 6.911 1.00 98.56 102 HIS A C 1
ATOM 794 O O . HIS A 1 102 ? -7.303 -3.035 6.167 1.00 98.56 102 HIS A O 1
ATOM 800 N N . LYS A 1 103 ? -8.242 -3.414 8.184 1.00 97.94 103 LYS A N 1
ATOM 801 C CA . LYS A 1 103 ? -7.029 -3.956 8.794 1.00 97.94 103 LYS A CA 1
ATOM 802 C C . LYS A 1 103 ? -6.580 -5.226 8.074 1.00 97.94 103 LYS A C 1
ATOM 804 O O . LYS A 1 103 ? -5.408 -5.323 7.722 1.00 97.94 103 LYS A O 1
ATOM 809 N N . ALA A 1 104 ? -7.490 -6.166 7.823 1.00 97.69 104 ALA A N 1
ATOM 810 C CA . ALA A 1 104 ? -7.186 -7.405 7.112 1.00 97.69 104 ALA A CA 1
ATOM 811 C C . ALA A 1 104 ? -6.612 -7.129 5.712 1.00 97.69 104 ALA A C 1
ATOM 813 O O . ALA A 1 104 ? -5.563 -7.669 5.368 1.00 97.69 104 ALA A O 1
ATOM 814 N N . SER A 1 105 ? -7.226 -6.211 4.961 1.00 98.44 105 SER A N 1
ATOM 815 C CA . SER A 1 105 ? -6.763 -5.806 3.625 1.00 98.44 105 SER A CA 1
ATOM 816 C C . SER A 1 105 ? -5.348 -5.218 3.654 1.00 98.44 105 SER A C 1
ATOM 818 O O . SER A 1 105 ? -4.514 -5.562 2.821 1.00 98.44 105 SER A O 1
ATOM 820 N N . TYR A 1 106 ? -5.029 -4.382 4.646 1.00 98.44 106 TYR A N 1
ATOM 821 C CA . TYR A 1 106 ? -3.671 -3.852 4.809 1.00 98.44 106 TYR A CA 1
ATOM 822 C C . TYR A 1 106 ? -2.650 -4.933 5.183 1.00 98.44 106 TYR A C 1
ATOM 824 O O . TYR A 1 106 ? -1.526 -4.925 4.684 1.00 98.44 106 TYR A O 1
ATOM 832 N N . ILE A 1 107 ? -3.029 -5.887 6.036 1.00 97.88 107 ILE A N 1
ATOM 833 C CA . ILE A 1 107 ? -2.165 -7.025 6.365 1.00 97.88 107 ILE A CA 1
ATOM 834 C C . ILE A 1 107 ? -1.870 -7.867 5.114 1.00 97.88 107 ILE A C 1
ATOM 836 O O . ILE A 1 107 ? -0.725 -8.290 4.944 1.00 97.88 107 ILE A O 1
ATOM 840 N N . GLU A 1 108 ? -2.838 -8.055 4.213 1.00 98.12 108 GLU A N 1
ATOM 841 C CA . GLU A 1 108 ? -2.597 -8.702 2.914 1.00 98.12 108 GLU A CA 1
ATOM 842 C C . GLU A 1 108 ? -1.609 -7.919 2.041 1.00 98.12 108 GLU A C 1
ATOM 844 O O . GLU A 1 108 ? -0.677 -8.510 1.493 1.00 98.12 108 GLU A O 1
ATOM 849 N N . LEU A 1 109 ? -1.716 -6.585 1.983 1.00 98.31 109 LEU A N 1
ATOM 850 C CA . LEU A 1 109 ? -0.722 -5.752 1.289 1.00 98.31 109 LEU A CA 1
ATOM 851 C C . LEU A 1 109 ? 0.692 -5.963 1.844 1.00 98.31 109 LEU A C 1
ATOM 853 O O . LEU A 1 109 ? 1.651 -6.074 1.077 1.00 98.31 109 LEU A O 1
ATOM 857 N N . LEU A 1 110 ? 0.837 -6.068 3.168 1.00 98.00 110 LEU A N 1
ATOM 858 C CA . LEU A 1 110 ? 2.130 -6.360 3.788 1.00 98.00 110 LEU A CA 1
ATOM 859 C C . LEU A 1 110 ? 2.633 -7.775 3.461 1.00 98.00 110 LEU A C 1
ATOM 861 O O . LEU A 1 110 ? 3.838 -7.964 3.288 1.00 98.00 110 LEU A O 1
ATOM 865 N N . ARG A 1 111 ? 1.745 -8.773 3.363 1.00 97.50 111 ARG A N 1
ATOM 866 C CA . ARG A 1 111 ? 2.117 -10.139 2.949 1.00 97.50 111 ARG A CA 1
ATOM 867 C C . ARG A 1 111 ? 2.606 -10.164 1.504 1.00 97.50 111 ARG A C 1
ATOM 869 O O . ARG A 1 111 ? 3.663 -10.739 1.245 1.00 97.50 111 ARG A O 1
ATOM 876 N N . MET A 1 112 ? 1.904 -9.482 0.600 1.00 98.00 112 MET A N 1
ATOM 877 C CA . MET A 1 112 ? 2.329 -9.303 -0.791 1.00 98.00 112 MET A CA 1
ATOM 878 C C . MET A 1 112 ? 3.692 -8.600 -0.871 1.00 98.00 112 MET A C 1
ATOM 880 O O . MET A 1 112 ? 4.583 -9.064 -1.584 1.00 98.00 112 MET A O 1
ATOM 884 N N . LEU A 1 113 ? 3.903 -7.541 -0.081 1.00 97.62 113 LEU A N 1
ATOM 885 C CA . LEU A 1 113 ? 5.185 -6.832 -0.034 1.00 97.62 113 LEU A CA 1
ATOM 886 C C . LEU A 1 113 ? 6.327 -7.731 0.468 1.00 97.62 113 LEU A C 1
ATOM 888 O O . LEU A 1 113 ? 7.438 -7.670 -0.054 1.00 97.62 113 LEU A O 1
ATOM 892 N N . ARG A 1 114 ? 6.060 -8.589 1.461 1.00 97.19 114 ARG A N 1
ATOM 893 C CA . ARG A 1 114 ? 7.029 -9.577 1.958 1.00 97.19 114 ARG A CA 1
ATOM 894 C C . ARG A 1 114 ? 7.378 -10.616 0.891 1.00 97.19 114 ARG A C 1
ATOM 896 O O . ARG A 1 114 ? 8.550 -10.951 0.752 1.00 97.19 114 ARG A O 1
ATOM 903 N N . ALA A 1 115 ? 6.389 -11.113 0.148 1.00 97.38 115 ALA A N 1
ATOM 904 C CA . ALA A 1 115 ? 6.609 -12.089 -0.921 1.00 97.38 115 ALA A CA 1
ATOM 905 C C . ALA A 1 115 ? 7.490 -11.518 -2.045 1.00 97.38 115 ALA A C 1
ATOM 907 O O . ALA A 1 115 ? 8.361 -12.212 -2.560 1.00 97.38 115 ALA A O 1
ATOM 908 N N . ASN A 1 116 ? 7.327 -10.231 -2.358 1.00 97.06 116 ASN A N 1
ATOM 909 C CA . ASN A 1 116 ? 8.085 -9.541 -3.401 1.00 97.06 116 ASN A CA 1
ATOM 910 C C . ASN A 1 116 ? 9.370 -8.855 -2.901 1.00 97.06 116 ASN A C 1
ATOM 912 O O . ASN A 1 116 ? 10.004 -8.108 -3.645 1.00 97.06 116 ASN A O 1
ATOM 916 N N . GLN A 1 117 ? 9.800 -9.109 -1.660 1.00 95.94 117 GLN A N 1
ATOM 917 C CA . GLN A 1 117 ? 10.954 -8.432 -1.057 1.00 95.94 117 GLN A CA 1
ATOM 918 C C . GLN A 1 117 ? 12.259 -8.627 -1.856 1.00 95.94 117 GLN A C 1
ATOM 920 O O . GLN A 1 117 ? 13.121 -7.751 -1.830 1.00 95.94 117 GLN A O 1
ATOM 925 N N . GLY A 1 118 ? 12.398 -9.740 -2.586 1.00 96.19 118 GLY A N 1
ATOM 926 C CA . GLY A 1 118 ? 13.558 -10.015 -3.444 1.00 96.19 118 GLY A CA 1
ATOM 927 C C . GLY A 1 118 ? 13.684 -9.090 -4.660 1.00 96.19 118 GLY A C 1
ATOM 928 O O . GLY A 1 118 ? 14.783 -8.926 -5.178 1.00 96.19 118 GLY A O 1
ATOM 929 N N . HIS A 1 119 ? 12.591 -8.451 -5.083 1.00 96.12 119 HIS A N 1
ATOM 930 C CA . HIS A 1 119 ? 12.581 -7.491 -6.190 1.00 96.12 119 HIS A CA 1
ATOM 931 C C . HIS A 1 119 ? 12.844 -6.051 -5.737 1.00 96.12 119 HIS A C 1
ATOM 933 O O . HIS A 1 119 ? 12.915 -5.157 -6.577 1.00 96.12 119 HIS A O 1
ATOM 939 N N . VAL A 1 120 ? 12.960 -5.820 -4.423 1.00 97.00 120 VAL A N 1
ATOM 940 C CA . VAL A 1 120 ? 13.084 -4.476 -3.862 1.00 97.00 120 VAL A CA 1
ATOM 941 C C . VAL A 1 120 ? 14.531 -3.997 -3.890 1.00 97.00 120 VAL A C 1
ATOM 943 O O . VAL A 1 120 ? 15.423 -4.662 -3.353 1.00 97.00 120 VAL A O 1
ATOM 946 N N . ASP A 1 121 ? 14.746 -2.802 -4.439 1.00 96.50 121 ASP A N 1
ATOM 947 C CA . ASP A 1 121 ? 16.056 -2.153 -4.446 1.00 96.50 121 ASP A CA 1
ATOM 948 C C . ASP A 1 121 ? 16.602 -1.921 -3.023 1.00 96.50 121 ASP A C 1
ATOM 950 O O . ASP A 1 121 ? 15.871 -1.672 -2.058 1.00 96.50 121 ASP A O 1
ATOM 954 N N . THR A 1 122 ? 17.924 -1.996 -2.900 1.00 96.06 122 THR A N 1
ATOM 955 C CA . THR A 1 122 ? 18.696 -1.873 -1.661 1.00 96.06 122 THR A CA 1
ATOM 956 C C . THR A 1 122 ? 18.380 -0.602 -0.870 1.00 96.06 122 THR A C 1
ATOM 958 O O . THR A 1 122 ? 18.276 -0.672 0.358 1.00 96.06 122 THR A O 1
ATOM 961 N N . GLU A 1 123 ? 18.146 0.530 -1.542 1.00 95.12 123 GLU A N 1
ATOM 962 C CA . GLU A 1 123 ? 17.766 1.794 -0.898 1.00 95.12 123 GLU A CA 1
ATOM 963 C C . GLU A 1 123 ? 16.391 1.688 -0.211 1.00 95.12 123 GLU A C 1
ATOM 965 O O . GLU A 1 123 ? 16.216 2.068 0.955 1.00 95.12 123 GLU A O 1
ATOM 970 N N . SER A 1 124 ? 15.426 1.071 -0.896 1.00 97.00 124 SER A N 1
ATOM 971 C CA . SER A 1 124 ? 14.050 0.892 -0.425 1.00 97.00 124 SER A CA 1
ATOM 972 C C . SER A 1 124 ? 13.893 -0.242 0.595 1.00 97.00 124 SER A C 1
ATOM 974 O O . SER A 1 124 ? 12.926 -0.249 1.365 1.00 97.00 124 SER A O 1
ATOM 976 N N . GLN A 1 125 ? 14.856 -1.166 0.707 1.00 96.88 125 GLN A N 1
ATOM 977 C CA . GLN A 1 125 ? 14.782 -2.273 1.671 1.00 96.88 125 GLN A CA 1
ATOM 978 C C . GLN A 1 125 ? 14.617 -1.807 3.119 1.00 96.88 125 GLN A C 1
ATOM 980 O O . GLN A 1 125 ? 13.905 -2.447 3.898 1.00 96.88 125 GLN A O 1
ATOM 985 N N . ARG A 1 126 ? 15.256 -0.695 3.507 1.00 96.62 126 ARG A N 1
ATOM 986 C CA . ARG A 1 126 ? 15.105 -0.155 4.866 1.00 96.62 126 ARG A CA 1
ATOM 987 C C . ARG A 1 126 ? 13.650 0.223 5.147 1.00 96.62 126 ARG A C 1
ATOM 989 O O . ARG A 1 126 ? 13.144 -0.099 6.222 1.00 96.62 126 ARG A O 1
ATOM 996 N N . ARG A 1 127 ? 12.980 0.865 4.185 1.00 97.44 127 ARG A N 1
ATOM 997 C CA . ARG A 1 127 ? 11.565 1.257 4.283 1.00 97.44 127 ARG A CA 1
ATOM 998 C C . ARG A 1 127 ? 10.674 0.025 4.385 1.00 97.44 127 ARG A C 1
ATOM 1000 O O . ARG A 1 127 ? 9.856 -0.063 5.298 1.00 97.44 127 ARG A O 1
ATOM 1007 N N . VAL A 1 128 ? 10.916 -0.976 3.537 1.00 97.50 128 VAL A N 1
ATOM 1008 C CA . VAL A 1 128 ? 10.174 -2.245 3.556 1.00 97.50 128 VAL A CA 1
ATOM 1009 C C . VAL A 1 128 ? 10.298 -2.956 4.904 1.00 97.50 128 VAL A C 1
ATOM 1011 O O . VAL A 1 128 ? 9.285 -3.353 5.469 1.00 97.50 128 VAL A O 1
ATOM 1014 N N . ARG A 1 129 ? 11.493 -3.044 5.502 1.00 96.50 129 ARG A N 1
ATOM 1015 C CA . ARG A 1 129 ? 11.651 -3.649 6.842 1.00 96.50 129 ARG A CA 1
ATOM 1016 C C . ARG A 1 129 ? 10.803 -2.940 7.908 1.00 96.50 129 ARG A C 1
ATOM 1018 O O . ARG A 1 129 ? 10.192 -3.602 8.742 1.00 96.50 129 ARG A O 1
ATOM 1025 N N . VAL A 1 130 ? 10.721 -1.609 7.860 1.00 96.38 130 VAL A N 1
ATOM 1026 C CA . VAL A 1 130 ? 9.885 -0.811 8.781 1.00 96.38 130 VAL A CA 1
ATOM 1027 C C . VAL A 1 130 ? 8.386 -0.994 8.507 1.00 96.38 130 VAL A C 1
ATOM 1029 O O . VAL A 1 130 ? 7.576 -0.968 9.439 1.00 96.38 130 VAL A O 1
ATOM 1032 N N . LEU A 1 131 ? 7.990 -1.190 7.250 1.00 97.12 131 LEU A N 1
ATOM 1033 C CA . LEU A 1 131 ? 6.610 -1.516 6.882 1.00 97.12 131 LEU A CA 1
ATOM 1034 C C . LEU A 1 131 ? 6.202 -2.919 7.329 1.00 97.12 131 LEU A C 1
ATOM 1036 O O . LEU A 1 131 ? 5.063 -3.099 7.746 1.00 97.12 131 LEU A O 1
ATOM 1040 N N . LEU A 1 132 ? 7.122 -3.884 7.289 1.00 97.00 132 LEU A N 1
ATOM 1041 C CA . LEU A 1 132 ? 6.874 -5.285 7.646 1.00 97.00 132 LEU A CA 1
ATOM 1042 C C . LEU A 1 132 ? 6.944 -5.569 9.156 1.00 97.00 132 LEU A C 1
ATOM 1044 O O . LEU A 1 132 ? 6.512 -6.635 9.589 1.00 97.00 132 LEU A O 1
ATOM 1048 N N . MET A 1 133 ? 7.410 -4.616 9.968 1.00 94.81 133 MET A N 1
ATOM 1049 C CA . MET A 1 133 ? 7.402 -4.688 11.439 1.00 94.81 133 MET A CA 1
ATOM 1050 C C . MET A 1 133 ? 6.094 -5.226 12.060 1.00 94.81 133 MET A C 1
ATOM 1052 O O . MET A 1 133 ? 6.164 -6.052 12.974 1.00 94.81 133 MET A O 1
ATOM 1056 N N . PRO A 1 134 ? 4.890 -4.812 11.608 1.00 91.44 134 PRO A N 1
ATOM 1057 C CA . PRO A 1 134 ? 3.640 -5.317 12.165 1.00 91.44 134 PRO A CA 1
ATOM 1058 C C . PRO A 1 134 ? 3.419 -6.819 11.938 1.00 91.44 134 PRO A C 1
ATOM 1060 O O . PRO A 1 134 ? 2.695 -7.436 12.718 1.00 91.44 134 PRO A O 1
ATOM 1063 N N . LEU A 1 135 ? 4.052 -7.410 10.915 1.00 89.81 135 LEU A N 1
ATOM 1064 C CA . LEU A 1 135 ? 4.005 -8.851 10.646 1.00 89.81 135 LEU A CA 1
ATOM 1065 C C . LEU A 1 135 ? 5.031 -9.647 11.458 1.00 89.81 135 LEU A C 1
ATOM 1067 O O . LEU A 1 135 ? 4.794 -10.816 11.743 1.00 89.81 135 LEU A O 1
ATOM 1071 N N . THR A 1 136 ? 6.170 -9.046 11.806 1.00 86.75 136 THR A N 1
ATOM 1072 C CA . THR A 1 136 ? 7.245 -9.726 12.552 1.00 86.75 136 THR A CA 1
ATOM 1073 C C . THR A 1 136 ? 7.017 -9.723 14.061 1.00 86.75 136 THR A C 1
ATOM 1075 O O . THR A 1 136 ? 7.720 -10.409 14.799 1.00 86.75 136 THR A O 1
ATOM 1078 N N . SER A 1 137 ? 6.061 -8.929 14.544 1.00 80.44 137 SER A N 1
ATOM 1079 C CA . SER A 1 137 ? 5.716 -8.843 15.960 1.00 80.44 137 SER A CA 1
ATOM 1080 C C . SER A 1 137 ? 4.906 -10.071 16.387 1.00 80.44 137 SER A C 1
ATOM 1082 O O . SER A 1 137 ? 3.684 -10.030 16.520 1.00 80.44 137 SER A O 1
ATOM 1084 N N . HIS A 1 138 ? 5.601 -11.186 16.597 1.00 68.31 138 HIS A N 1
ATOM 1085 C CA . HIS A 1 138 ? 5.046 -12.386 17.213 1.00 68.31 138 HIS A CA 1
ATOM 1086 C C . HIS A 1 138 ? 5.026 -12.210 18.736 1.00 68.31 138 HIS A C 1
ATOM 1088 O O . HIS A 1 138 ? 5.800 -12.833 19.458 1.00 68.31 138 HIS A O 1
ATOM 1094 N N . PHE A 1 139 ? 4.151 -11.341 19.246 1.00 60.06 139 PHE A N 1
ATOM 1095 C CA . PHE A 1 139 ? 3.781 -11.411 20.658 1.00 60.06 139 PHE A CA 1
ATOM 1096 C C . PHE A 1 139 ? 2.860 -12.617 20.842 1.00 60.06 139 PHE A C 1
ATOM 1098 O O . PHE A 1 139 ? 1.640 -12.490 20.864 1.00 60.06 139 PHE A O 1
ATOM 1105 N N . SER A 1 140 ? 3.445 -13.810 20.949 1.00 54.66 140 SER A N 1
ATOM 1106 C CA . SER A 1 140 ? 2.754 -14.905 21.613 1.00 54.66 140 SER A CA 1
ATOM 1107 C C . SER A 1 140 ? 2.931 -14.678 23.107 1.00 54.66 140 SER A C 1
ATOM 1109 O O . SER A 1 140 ? 3.988 -14.979 23.668 1.00 54.66 140 SER A O 1
ATOM 1111 N N . THR A 1 141 ? 1.905 -14.168 23.781 1.00 55.31 141 THR A N 1
ATOM 1112 C CA . THR A 1 141 ? 1.744 -14.489 25.198 1.00 55.31 141 THR A CA 1
ATOM 1113 C C . THR A 1 141 ? 1.387 -15.966 25.232 1.00 55.31 141 THR A C 1
ATOM 1115 O O . THR A 1 141 ? 0.215 -16.318 25.291 1.00 55.31 141 THR A O 1
ATOM 1118 N N . SER A 1 142 ? 2.384 -16.841 25.072 1.00 50.91 142 SER A N 1
ATOM 1119 C CA . SER A 1 142 ? 2.216 -18.223 25.489 1.00 50.91 142 SER A CA 1
ATOM 1120 C C . SER A 1 142 ? 1.844 -18.116 26.962 1.00 50.91 142 SER A C 1
ATOM 1122 O O . SER A 1 142 ? 2.650 -17.569 27.729 1.00 50.91 142 SER A O 1
ATOM 1124 N N . PRO A 1 143 ? 0.634 -18.526 27.376 1.00 56.16 143 PRO A N 1
ATOM 1125 C CA . PRO A 1 143 ? 0.427 -18.821 28.770 1.00 56.16 143 PRO A CA 1
ATOM 1126 C C . PRO A 1 143 ? 1.344 -20.011 29.016 1.00 56.16 143 PRO A C 1
ATOM 1128 O O . PRO A 1 143 ? 0.958 -21.150 28.787 1.00 56.16 143 PRO A O 1
ATOM 1131 N N . SER A 1 144 ? 2.602 -19.742 29.381 1.00 50.28 144 SER A N 1
ATOM 1132 C CA . SER A 1 144 ? 3.444 -20.740 30.014 1.00 50.28 144 SER A CA 1
ATOM 1133 C C . SER A 1 144 ? 2.573 -21.250 31.147 1.00 50.28 144 SER A C 1
ATOM 1135 O O . SER A 1 144 ? 2.304 -20.456 32.058 1.00 50.28 144 SER A O 1
ATOM 1137 N N . PRO A 1 145 ? 2.073 -22.500 31.100 1.00 66.19 145 PRO A N 1
ATOM 1138 C CA . PRO A 1 145 ? 1.457 -23.048 32.286 1.00 66.19 145 PRO A CA 1
ATOM 1139 C C . PRO A 1 145 ? 2.490 -22.838 33.400 1.00 66.19 145 PRO A C 1
ATOM 1141 O O . PRO A 1 145 ? 3.691 -23.036 33.151 1.00 66.19 145 PRO A O 1
ATOM 1144 N N . PRO A 1 146 ? 2.088 -22.324 34.578 1.00 65.44 146 PRO A N 1
ATOM 1145 C CA . PRO A 1 146 ? 3.004 -22.296 35.707 1.00 65.44 146 PRO A CA 1
ATOM 1146 C C . PRO A 1 146 ? 3.591 -23.704 35.795 1.00 65.44 146 PRO A C 1
ATOM 1148 O O . PRO A 1 146 ? 2.821 -24.647 35.592 1.00 65.44 146 PRO A O 1
ATOM 1151 N N . PRO A 1 147 ? 4.913 -23.872 35.988 1.00 63.75 147 PRO A N 1
ATOM 1152 C CA . PRO A 1 147 ? 5.496 -25.193 36.124 1.00 63.75 147 PRO A CA 1
ATOM 1153 C C . PRO A 1 147 ? 4.705 -25.889 37.222 1.00 63.75 147 PRO A C 1
ATOM 1155 O O . PRO A 1 147 ? 4.844 -25.569 38.403 1.00 63.75 147 PRO A O 1
ATOM 1158 N N . SER A 1 148 ? 3.792 -26.766 36.812 1.00 57.56 148 SER A N 1
ATOM 1159 C CA . SER A 1 148 ? 3.017 -27.593 37.701 1.00 57.56 148 SER A CA 1
ATOM 1160 C C . SER A 1 148 ? 4.061 -28.535 38.245 1.00 57.56 148 SER A C 1
ATOM 1162 O O . SER A 1 148 ? 4.411 -29.521 37.598 1.00 57.56 148 SER A O 1
ATOM 1164 N N . ILE A 1 149 ? 4.657 -28.141 39.370 1.00 63.91 149 ILE A N 1
ATOM 1165 C CA . ILE A 1 149 ? 5.466 -29.009 40.203 1.00 63.91 149 ILE A CA 1
ATOM 1166 C C . ILE A 1 149 ? 4.589 -30.247 40.373 1.00 63.91 149 ILE A C 1
ATOM 1168 O O . ILE A 1 149 ? 3.516 -30.129 40.973 1.00 63.91 149 ILE A O 1
ATOM 1172 N N . PRO A 1 150 ? 4.951 -31.396 39.778 1.00 58.38 150 PRO A N 1
ATOM 1173 C CA . PRO A 1 150 ? 4.147 -32.582 39.957 1.00 58.38 150 PRO A CA 1
ATOM 1174 C C . PRO A 1 150 ? 4.150 -32.868 41.461 1.00 58.38 150 PRO A C 1
ATOM 1176 O O . PRO A 1 150 ? 5.233 -32.903 42.062 1.00 58.38 150 PRO A O 1
ATOM 1179 N N . PRO A 1 151 ? 2.986 -33.040 42.108 1.00 55.06 151 PRO A N 1
ATOM 1180 C CA . PRO A 1 151 ? 2.977 -33.569 43.455 1.00 55.06 151 PRO A CA 1
ATOM 1181 C C . PRO A 1 151 ? 3.642 -34.945 43.375 1.00 55.06 151 PRO A C 1
ATOM 1183 O O . PRO A 1 151 ? 3.124 -35.864 42.741 1.00 55.06 151 PRO A O 1
ATOM 1186 N N . ARG A 1 152 ? 4.841 -35.065 43.959 1.00 47.25 152 ARG A N 1
ATOM 1187 C CA . ARG A 1 152 ? 5.513 -36.344 44.198 1.00 47.25 152 ARG A CA 1
ATOM 1188 C C . ARG A 1 152 ? 4.597 -37.183 45.088 1.00 47.25 152 ARG A C 1
ATOM 1190 O O . ARG A 1 152 ? 4.713 -37.147 46.308 1.00 47.25 152 ARG A O 1
ATOM 1197 N N . LEU A 1 153 ? 3.699 -37.945 44.478 1.00 49.22 153 LEU A N 1
ATOM 1198 C CA . LEU A 1 153 ? 3.134 -39.121 45.110 1.00 49.22 153 LEU A CA 1
ATOM 1199 C C . LEU A 1 153 ? 4.130 -40.259 44.901 1.00 49.22 153 LEU A C 1
ATOM 1201 O O . LEU A 1 153 ? 4.342 -40.749 43.794 1.00 49.22 153 LEU A O 1
ATOM 1205 N N . LEU A 1 154 ? 4.780 -40.627 46.003 1.00 54.72 154 LEU A N 1
ATOM 1206 C CA . LEU A 1 154 ? 5.428 -41.915 46.188 1.00 54.72 154 LEU A CA 1
ATOM 1207 C C . LEU A 1 154 ? 4.379 -43.011 45.966 1.00 54.72 154 LEU A C 1
ATOM 1209 O O . LEU A 1 154 ? 3.594 -43.288 46.866 1.00 54.72 154 LEU A O 1
ATOM 1213 N N . VAL A 1 155 ? 4.374 -43.644 44.794 1.00 46.81 155 VAL A N 1
ATOM 1214 C CA . VAL A 1 155 ? 3.786 -44.977 44.638 1.00 46.81 155 VAL A CA 1
ATOM 1215 C C . VAL A 1 155 ? 4.764 -45.856 43.872 1.00 46.81 155 VAL A C 1
ATOM 1217 O O . VAL A 1 155 ? 5.009 -45.719 42.677 1.00 46.81 155 VAL A O 1
ATOM 1220 N N . THR A 1 156 ? 5.360 -46.742 44.650 1.00 50.03 156 THR A N 1
ATOM 1221 C CA . THR A 1 156 ? 6.146 -47.915 44.296 1.00 50.03 156 THR A CA 1
ATOM 1222 C C . THR A 1 156 ? 5.310 -48.874 43.437 1.00 50.03 156 THR A C 1
ATOM 1224 O O . THR A 1 156 ? 4.206 -49.217 43.849 1.00 50.03 156 THR A O 1
ATOM 1227 N N . GLY A 1 157 ? 5.828 -49.384 42.308 1.00 45.84 157 GLY A N 1
ATOM 1228 C CA . GLY A 1 157 ? 5.199 -50.552 41.664 1.00 45.84 157 GLY A CA 1
ATOM 1229 C C . GLY A 1 157 ? 5.475 -50.835 40.179 1.00 45.84 157 GLY A C 1
ATOM 1230 O O . GLY A 1 157 ? 4.594 -50.659 39.358 1.00 45.84 157 GLY A O 1
ATOM 1231 N N . ARG A 1 158 ? 6.667 -51.368 39.872 1.00 43.72 158 ARG A N 1
ATOM 1232 C CA . ARG A 1 158 ? 6.895 -52.621 39.105 1.00 43.72 158 ARG A CA 1
ATOM 1233 C C . ARG A 1 158 ? 6.232 -52.826 37.705 1.00 43.72 158 ARG A C 1
ATOM 1235 O O . ARG A 1 158 ? 5.196 -53.462 37.616 1.00 43.72 158 ARG A O 1
ATOM 1242 N N . ASN A 1 159 ? 7.007 -52.507 36.652 1.00 45.88 159 ASN A N 1
ATOM 1243 C CA . ASN A 1 159 ? 7.352 -53.317 35.446 1.00 45.88 159 ASN A CA 1
ATOM 1244 C C . ASN A 1 159 ? 6.303 -53.736 34.349 1.00 45.88 159 ASN A C 1
ATOM 1246 O O . ASN A 1 159 ? 5.112 -53.740 34.618 1.00 45.88 159 ASN A O 1
ATOM 1250 N N . PRO A 1 160 ? 6.763 -54.054 33.097 1.00 64.06 160 PRO A N 1
ATOM 1251 C CA . PRO A 1 160 ? 6.145 -53.739 31.773 1.00 64.06 160 PRO A CA 1
ATOM 1252 C C . PRO A 1 160 ? 5.731 -55.014 30.960 1.00 64.06 160 PRO A C 1
ATOM 1254 O O . PRO A 1 160 ? 5.535 -56.037 31.612 1.00 64.06 160 PRO A O 1
ATOM 1257 N N . PRO A 1 161 ? 5.796 -55.123 29.597 1.00 69.69 161 PRO A N 1
ATOM 1258 C CA . PRO A 1 161 ? 5.319 -54.334 28.424 1.00 69.69 161 PRO A CA 1
ATOM 1259 C C . PRO A 1 161 ? 4.403 -55.159 27.452 1.00 69.69 161 PRO A C 1
ATOM 1261 O O . PRO A 1 161 ? 4.497 -56.382 27.423 1.00 69.69 161 PRO A O 1
ATOM 1264 N N . SER A 1 162 ? 3.601 -54.542 26.563 1.00 43.16 162 SER A N 1
ATOM 1265 C CA . SER A 1 162 ? 3.110 -55.169 25.293 1.00 43.16 162 SER A CA 1
ATOM 1266 C C . SER A 1 162 ? 2.581 -54.085 24.328 1.00 43.16 162 SER A C 1
ATOM 1268 O O . SER A 1 162 ? 1.806 -53.242 24.766 1.00 43.16 162 SER A O 1
ATOM 1270 N N . THR A 1 163 ? 3.177 -53.837 23.157 1.00 50.06 163 THR A N 1
ATOM 1271 C CA . THR A 1 163 ? 2.891 -54.388 21.805 1.00 50.06 163 THR A CA 1
ATOM 1272 C C . THR A 1 163 ? 1.468 -54.186 21.248 1.00 50.06 163 THR A C 1
ATOM 1274 O O . THR A 1 163 ? 0.493 -54.670 21.806 1.00 50.06 163 THR A O 1
ATOM 1277 N N . ASP A 1 164 ? 1.452 -53.558 20.065 1.00 43.50 164 ASP A N 1
ATOM 1278 C CA . ASP A 1 164 ? 0.577 -53.772 18.904 1.00 43.50 164 ASP A CA 1
ATOM 1279 C C . ASP A 1 164 ? -0.831 -53.148 18.777 1.00 43.50 164 ASP A C 1
ATOM 1281 O O . ASP A 1 164 ? -1.793 -53.505 19.446 1.00 43.50 164 ASP A O 1
ATOM 1285 N N . SER A 1 165 ? -0.945 -52.397 17.669 1.00 42.81 165 SER A N 1
ATOM 1286 C CA . SER A 1 165 ? -1.902 -52.583 16.557 1.00 42.81 165 SER A CA 1
ATOM 1287 C C . SER A 1 165 ? -3.212 -51.779 16.460 1.00 42.81 165 SER A C 1
ATOM 1289 O O . SER A 1 165 ? -3.970 -51.627 17.407 1.00 42.81 165 SER A O 1
ATOM 1291 N N . SER A 1 166 ? -3.460 -51.391 15.196 1.00 41.22 166 SER A N 1
ATOM 1292 C CA . SER A 1 166 ? -4.728 -51.096 14.498 1.00 41.22 166 SER A CA 1
ATOM 1293 C C . SER A 1 166 ? -5.497 -49.825 14.875 1.00 41.22 166 SER A C 1
ATOM 1295 O O . SER A 1 166 ? -5.885 -49.627 16.013 1.00 41.22 166 SER A O 1
ATOM 1297 N N . VAL A 1 167 ? -5.635 -48.833 13.983 1.00 47.19 167 VAL A N 1
ATOM 1298 C CA . VAL A 1 167 ? -6.392 -48.779 12.704 1.00 47.19 167 VAL A CA 1
ATOM 1299 C C . VAL A 1 167 ? -7.917 -48.774 12.909 1.00 47.19 167 VAL A C 1
ATOM 1301 O O . VAL A 1 167 ? -8.488 -49.741 13.394 1.00 47.19 167 VAL A O 1
ATOM 1304 N N . SER A 1 168 ? -8.522 -47.690 12.402 1.00 45.75 168 SER A N 1
ATOM 1305 C CA . SER A 1 168 ? -9.930 -47.473 12.027 1.00 45.75 168 SER A CA 1
ATOM 1306 C C . SER A 1 168 ? -10.994 -47.408 13.127 1.00 45.75 168 SER A C 1
ATOM 1308 O O . SER A 1 168 ? -11.348 -48.410 13.731 1.00 45.75 168 SER A O 1
ATOM 1310 N N . ASN A 1 169 ? -11.661 -46.253 13.244 1.00 39.53 169 ASN A N 1
ATOM 1311 C CA . ASN A 1 169 ? -12.995 -46.108 12.648 1.00 39.53 169 ASN A CA 1
ATOM 1312 C C . ASN A 1 169 ? -13.549 -44.684 12.762 1.00 39.53 169 ASN A C 1
ATOM 1314 O O . ASN A 1 169 ? -13.443 -44.020 13.790 1.00 39.53 169 ASN A O 1
ATOM 1318 N N . SER A 1 170 ? -14.186 -44.268 11.670 1.00 49.09 170 SER A N 1
ATOM 1319 C CA . SER A 1 170 ? -15.164 -43.191 11.599 1.00 49.09 170 SER A CA 1
ATOM 1320 C C . SER A 1 170 ? -16.359 -43.488 12.503 1.00 49.09 170 SER A C 1
ATOM 1322 O O . SER A 1 170 ? -16.861 -44.611 12.491 1.00 49.09 170 SER A O 1
ATOM 1324 N N . GLN A 1 171 ? -16.879 -42.471 13.187 1.00 45.81 171 GLN A N 1
ATOM 1325 C CA . GLN A 1 171 ? -18.295 -42.420 13.543 1.00 45.81 171 GLN A CA 1
ATOM 1326 C C . GLN A 1 171 ? -18.740 -40.968 13.736 1.00 45.81 171 GLN A C 1
ATOM 1328 O O . GLN A 1 171 ? -18.353 -40.291 14.686 1.00 45.81 171 GLN A O 1
ATOM 1333 N N . GLU A 1 172 ? -19.549 -40.505 12.783 1.00 52.94 172 GLU A N 1
ATOM 1334 C CA . GLU A 1 172 ? -20.569 -39.487 13.009 1.00 52.94 172 GLU A CA 1
ATOM 1335 C C . GLU A 1 172 ? -21.512 -39.985 14.103 1.00 52.94 172 GLU A C 1
ATOM 1337 O O . GLU A 1 172 ? -22.094 -41.058 13.951 1.00 52.94 172 GLU A O 1
ATOM 1342 N N . ILE A 1 173 ? -21.692 -39.196 15.162 1.00 56.94 173 ILE A N 1
ATOM 1343 C CA . ILE A 1 173 ? -22.907 -39.218 15.976 1.00 56.94 173 ILE A CA 1
ATOM 1344 C C . ILE A 1 173 ? -23.246 -37.766 16.325 1.00 56.94 173 ILE A C 1
ATOM 1346 O O . ILE A 1 173 ? -22.682 -37.141 17.220 1.00 56.94 173 ILE A O 1
ATOM 1350 N N . GLU A 1 174 ? -24.169 -37.241 15.532 1.00 54.62 174 GLU A N 1
ATOM 1351 C CA . GLU A 1 174 ? -25.184 -36.271 15.913 1.00 54.62 174 GLU A CA 1
ATOM 1352 C C . GLU A 1 174 ? -25.795 -36.652 17.270 1.00 54.62 174 GLU A C 1
ATOM 1354 O O . GLU A 1 174 ? -26.181 -37.805 17.434 1.00 54.62 174 GLU A O 1
ATOM 1359 N N . S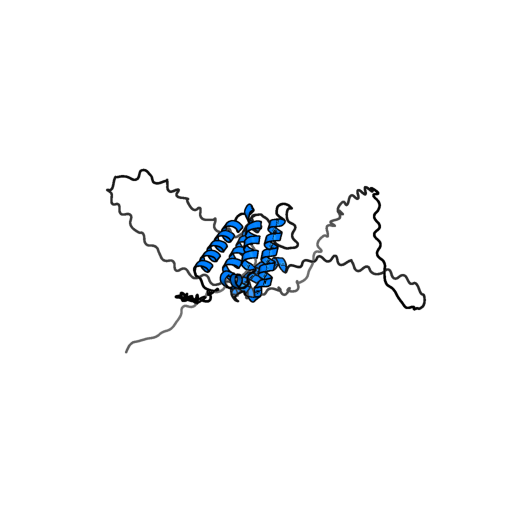ER A 1 175 ? -25.881 -35.721 18.231 1.00 44.94 175 SER A N 1
ATOM 1360 C CA . SER A 1 175 ? -27.054 -35.509 19.105 1.00 44.94 175 SER A CA 1
ATOM 1361 C C . SER A 1 175 ? -26.738 -34.622 20.321 1.00 44.94 175 SER A C 1
ATOM 1363 O O . SER A 1 175 ? -25.731 -34.785 21.004 1.00 44.94 175 SER A O 1
ATOM 1365 N N . THR A 1 176 ? -27.754 -33.831 20.674 1.00 44.59 176 THR A N 1
ATOM 1366 C CA . THR A 1 176 ? -28.171 -33.475 22.046 1.00 44.59 176 THR A CA 1
ATOM 1367 C C . THR A 1 176 ? -27.801 -32.087 22.571 1.00 44.59 176 THR A C 1
ATOM 1369 O O . THR A 1 176 ? -26.773 -31.846 23.194 1.00 44.59 176 THR A O 1
ATOM 1372 N N . LEU A 1 177 ? -28.776 -31.196 22.379 1.00 59.69 177 LEU A N 1
ATOM 1373 C CA . LEU A 1 177 ? -29.178 -30.117 23.280 1.00 59.69 177 LEU A CA 1
ATOM 1374 C C . LEU A 1 177 ? -29.262 -30.580 24.748 1.00 59.69 177 LEU A C 1
ATOM 1376 O O . LEU A 1 177 ? -30.042 -31.483 25.027 1.00 59.69 177 LEU A O 1
ATOM 1380 N N . GLN A 1 178 ? -28.570 -29.907 25.672 1.00 43.31 178 GLN A N 1
ATOM 1381 C CA . GLN A 1 178 ? -28.970 -29.678 27.080 1.00 43.31 178 GLN A CA 1
ATOM 1382 C C . GLN A 1 178 ? -27.871 -28.846 27.762 1.00 43.31 178 GLN A C 1
ATOM 1384 O O . GLN A 1 178 ? -26.693 -29.161 27.653 1.00 43.31 178 GLN A O 1
ATOM 1389 N N . SER A 1 179 ? -28.178 -27.616 28.178 1.00 40.00 179 SER A N 1
ATOM 1390 C CA . SER A 1 179 ? -28.599 -27.190 29.533 1.00 40.00 179 SER A CA 1
ATOM 1391 C C . SER A 1 179 ? -27.433 -26.406 30.143 1.00 40.00 179 SER A C 1
ATOM 1393 O O . SER A 1 179 ? -26.348 -26.939 30.320 1.00 40.00 179 SER A O 1
ATOM 1395 N N . GLN A 1 180 ? -27.515 -25.078 30.165 1.00 50.28 180 GLN A N 1
ATOM 1396 C CA . GLN A 1 180 ? -27.981 -24.323 31.329 1.00 50.28 180 GLN A CA 1
ATOM 1397 C C . GLN A 1 180 ? -27.163 -24.668 32.579 1.00 50.28 180 GLN A C 1
ATOM 1399 O O . GLN A 1 180 ? -27.435 -25.666 33.226 1.00 50.28 180 GLN A O 1
ATOM 1404 N N . ASP A 1 181 ? -26.187 -23.815 32.890 1.00 45.59 181 ASP A N 1
ATOM 1405 C CA . ASP A 1 181 ? -25.807 -23.524 34.269 1.00 45.59 181 ASP A CA 1
ATOM 1406 C C . ASP A 1 181 ? -25.242 -22.102 34.348 1.00 45.59 181 ASP A C 1
ATOM 1408 O O . ASP A 1 181 ? -24.143 -21.782 33.886 1.00 45.59 181 ASP A O 1
ATOM 1412 N N . ASP A 1 182 ? -26.065 -21.237 34.933 1.00 57.53 182 ASP A N 1
ATOM 1413 C CA . ASP A 1 182 ? -25.737 -19.892 35.369 1.00 57.53 182 ASP A CA 1
ATOM 1414 C C . ASP A 1 182 ? -24.759 -19.971 36.549 1.00 57.53 182 ASP A C 1
ATOM 1416 O O . ASP A 1 182 ? -25.153 -20.069 37.708 1.00 57.53 182 ASP A O 1
ATOM 1420 N N . SER A 1 183 ? -23.458 -19.893 36.274 1.00 57.34 183 SER A N 1
ATOM 1421 C CA . SER A 1 183 ? -22.450 -19.636 37.307 1.00 57.34 183 SER A CA 1
ATOM 1422 C C . SER A 1 183 ? -21.994 -18.185 37.234 1.00 57.34 183 SER A C 1
ATOM 1424 O O . SER A 1 183 ? -20.987 -17.835 36.618 1.00 57.34 183 SER A O 1
ATOM 1426 N N . SER A 1 184 ? -22.765 -17.329 37.907 1.00 55.72 184 SER A N 1
ATOM 1427 C CA . SER A 1 184 ? -22.379 -15.964 38.266 1.00 55.72 184 SER A CA 1
ATOM 1428 C C . SER A 1 184 ? -21.213 -15.995 39.261 1.00 55.72 184 SER A C 1
ATOM 1430 O O . SER A 1 184 ? -21.395 -15.847 40.467 1.00 55.72 184 SER A O 1
ATOM 1432 N N . SER A 1 185 ? -19.991 -16.189 38.763 1.00 54.47 185 SER A N 1
ATOM 1433 C CA . SER A 1 185 ? -18.768 -16.010 39.548 1.00 54.47 185 SER A CA 1
ATOM 1434 C C . SER A 1 185 ? -18.298 -14.562 39.432 1.00 54.47 185 SER A C 1
ATOM 1436 O O . SER A 1 185 ? -17.520 -14.193 38.551 1.00 54.47 185 SER A O 1
ATOM 1438 N N . SER A 1 186 ? -18.798 -13.741 40.353 1.00 59.47 186 SER A N 1
ATOM 1439 C CA . SER A 1 186 ? -18.315 -12.397 40.665 1.00 59.47 186 SER A CA 1
ATOM 1440 C C . SER A 1 186 ? -16.828 -12.434 41.047 1.00 59.47 186 SER A C 1
ATOM 1442 O O . SER A 1 186 ? -16.474 -12.593 42.215 1.00 59.47 186 SER A O 1
ATOM 1444 N N . MET A 1 187 ? -15.941 -12.268 40.065 1.00 58.19 187 MET A N 1
ATOM 1445 C CA . MET A 1 187 ? -14.519 -12.016 40.303 1.00 58.19 187 MET A CA 1
ATOM 1446 C C . MET A 1 187 ? -14.310 -10.536 40.633 1.00 58.19 187 MET A C 1
ATOM 1448 O O . MET A 1 187 ? -14.001 -9.723 39.763 1.00 58.19 187 MET A O 1
ATOM 1452 N N . LEU A 1 188 ? -14.488 -10.180 41.906 1.00 72.12 188 LEU A N 1
ATOM 1453 C CA . LEU A 1 188 ? -13.931 -8.933 42.423 1.00 72.12 188 LEU A CA 1
ATOM 1454 C C . LEU A 1 188 ? -12.394 -9.023 42.363 1.00 72.12 188 LEU A C 1
ATOM 1456 O O . LEU A 1 188 ? -11.834 -10.054 42.747 1.00 72.12 188 LEU A O 1
ATOM 1460 N N . PRO A 1 189 ? -11.690 -7.976 41.900 1.00 70.31 189 PRO A N 1
ATOM 1461 C CA . PRO A 1 189 ? -10.239 -7.945 41.976 1.00 70.31 189 PRO A CA 1
ATOM 1462 C C . PRO A 1 189 ? -9.800 -7.910 43.452 1.00 70.31 189 PRO A C 1
ATOM 1464 O O . PRO A 1 189 ? -10.425 -7.214 44.258 1.00 70.31 189 PRO A O 1
ATOM 1467 N N . PRO A 1 190 ? -8.738 -8.639 43.836 1.00 61.88 190 PRO A N 1
ATOM 1468 C CA . PRO A 1 190 ? -8.235 -8.625 45.203 1.00 61.88 190 PRO A CA 1
ATOM 1469 C C . PRO A 1 190 ? -7.705 -7.229 45.558 1.00 61.88 190 PRO A C 1
ATOM 1471 O O . PRO A 1 190 ? -6.656 -6.794 45.082 1.00 61.88 190 PRO A O 1
ATOM 1474 N N . ASN A 1 191 ? -8.445 -6.527 46.416 1.00 56.12 191 ASN A N 1
ATOM 1475 C CA . ASN A 1 191 ? -8.019 -5.301 47.084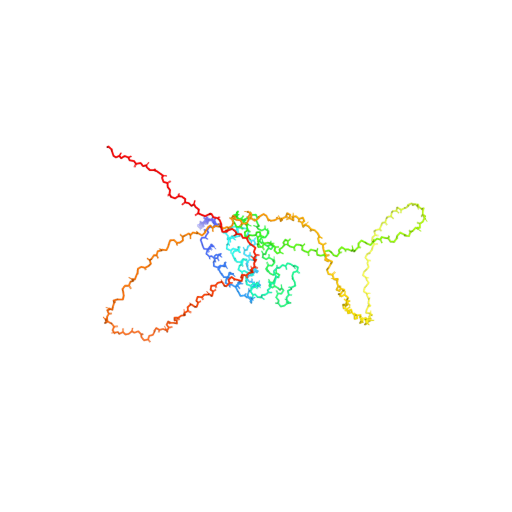 1.00 56.12 191 ASN A CA 1
ATOM 1476 C C . ASN A 1 191 ? -7.011 -5.640 48.196 1.00 56.12 191 ASN A C 1
ATOM 1478 O O . ASN A 1 191 ? -7.358 -5.632 49.369 1.00 56.12 191 ASN A O 1
ATOM 1482 N N . GLU A 1 192 ? -5.755 -5.918 47.852 1.00 55.12 192 GLU A N 1
ATOM 1483 C CA . GLU A 1 192 ? -4.648 -5.850 48.820 1.00 55.12 192 GLU A CA 1
ATOM 1484 C C . GLU A 1 192 ? -3.408 -5.221 48.176 1.00 55.12 192 GLU A C 1
ATOM 1486 O O . GLU A 1 192 ? -2.390 -5.863 47.921 1.00 55.12 192 GLU A O 1
ATOM 1491 N N . ILE A 1 193 ? -3.471 -3.908 47.939 1.00 54.28 193 ILE A N 1
ATOM 1492 C CA . ILE A 1 193 ? -2.257 -3.100 47.800 1.00 54.28 193 ILE A CA 1
ATOM 1493 C C . ILE A 1 193 ? -1.721 -2.896 49.217 1.00 54.28 193 ILE A C 1
ATOM 1495 O O . ILE A 1 193 ? -2.083 -1.946 49.910 1.00 54.28 193 ILE A O 1
ATOM 1499 N N . ARG A 1 194 ? -0.869 -3.818 49.671 1.00 51.50 194 ARG A N 1
ATOM 1500 C CA . ARG A 1 194 ? -0.046 -3.589 50.860 1.00 51.50 194 ARG A CA 1
ATOM 1501 C C . ARG A 1 194 ? 0.885 -2.418 50.561 1.00 51.50 194 ARG A C 1
ATOM 1503 O O . ARG A 1 194 ? 1.758 -2.518 49.700 1.00 51.50 194 ARG A O 1
ATOM 1510 N N . GLN A 1 195 ? 0.686 -1.305 51.262 1.00 51.72 195 GLN A N 1
ATOM 1511 C CA . GLN A 1 195 ? 1.654 -0.216 51.304 1.00 51.72 195 GLN A CA 1
ATOM 1512 C C . GLN A 1 195 ? 2.924 -0.744 51.977 1.00 51.72 195 GLN A C 1
ATOM 1514 O O . GLN A 1 195 ? 2.990 -0.888 53.194 1.00 51.72 195 GLN A O 1
ATOM 1519 N N . VAL A 1 196 ? 3.916 -1.097 51.164 1.00 59.50 196 VAL A N 1
ATOM 1520 C CA . VAL A 1 196 ? 5.269 -1.375 51.637 1.00 59.50 196 VAL A CA 1
ATOM 1521 C C . VAL A 1 196 ? 5.924 -0.021 51.885 1.00 59.50 196 VAL A C 1
ATOM 1523 O O . VAL A 1 196 ? 6.214 0.713 50.939 1.00 59.50 196 VAL A O 1
ATOM 1526 N N . GLU A 1 197 ? 6.114 0.328 53.157 1.00 57.25 197 GLU A N 1
ATOM 1527 C CA . GLU A 1 197 ? 6.974 1.447 53.537 1.00 57.25 197 GLU A CA 1
ATOM 1528 C C . GLU A 1 197 ? 8.378 1.242 52.942 1.00 57.25 197 GLU A C 1
ATOM 1530 O O . GLU A 1 197 ? 8.941 0.146 53.049 1.00 57.25 197 GLU A O 1
ATOM 1535 N N . PRO A 1 198 ? 8.967 2.269 52.307 1.00 52.62 198 PRO A N 1
ATOM 1536 C CA 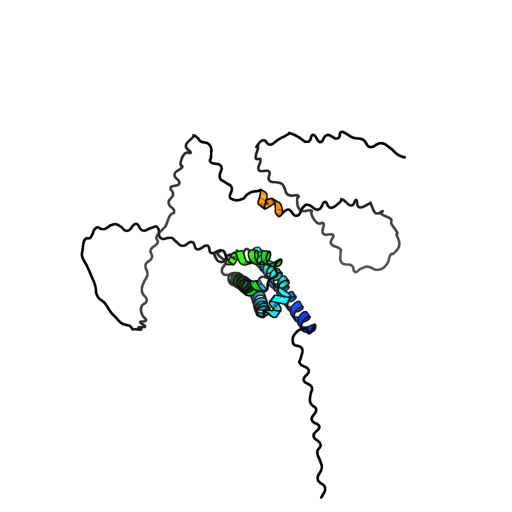. PRO A 1 198 ? 10.290 2.149 51.721 1.00 52.62 198 PRO A CA 1
ATOM 1537 C C . PRO A 1 198 ? 11.346 2.037 52.834 1.00 52.62 198 PRO A C 1
ATOM 1539 O O . PRO A 1 198 ? 11.456 2.945 53.664 1.00 52.62 198 PRO A O 1
ATOM 1542 N N . PRO A 1 199 ? 12.171 0.972 52.856 1.00 54.75 199 PRO A N 1
ATOM 1543 C CA . PRO A 1 199 ? 13.276 0.888 53.791 1.00 54.75 199 PRO A CA 1
ATOM 1544 C C . PRO A 1 199 ? 14.293 1.983 53.474 1.00 54.75 199 PRO A C 1
ATOM 1546 O O . PRO A 1 199 ? 14.917 2.052 52.413 1.00 54.75 199 PRO A O 1
ATOM 1549 N N . ASN A 1 200 ? 14.448 2.859 54.451 1.00 62.53 200 ASN A N 1
ATOM 1550 C CA . ASN A 1 200 ? 15.441 3.905 54.496 1.00 62.53 200 ASN A CA 1
ATOM 1551 C C . ASN A 1 200 ? 16.810 3.243 54.759 1.00 62.53 200 ASN A C 1
ATOM 1553 O O . ASN A 1 200 ? 17.074 2.877 55.903 1.00 62.53 200 ASN A O 1
ATOM 1557 N N . ARG A 1 201 ? 17.641 3.049 53.714 1.00 47.41 201 ARG A N 1
ATOM 1558 C CA . ARG A 1 201 ? 19.133 3.145 53.688 1.00 47.41 201 ARG A CA 1
ATOM 1559 C C . ARG A 1 201 ? 19.821 2.228 52.651 1.00 47.41 201 ARG A C 1
ATOM 1561 O O . ARG A 1 201 ? 19.871 1.021 52.841 1.00 47.41 201 ARG A O 1
ATOM 1568 N N . SER A 1 202 ? 20.555 2.879 51.726 1.00 51.03 202 SER A N 1
ATOM 1569 C CA . SER A 1 202 ? 21.804 2.457 51.020 1.00 51.03 202 SER A CA 1
ATOM 1570 C C . SER A 1 202 ? 21.755 1.199 50.116 1.00 51.03 202 SER A C 1
ATOM 1572 O O . SER A 1 202 ? 20.855 0.396 50.310 1.00 51.03 202 SER A O 1
ATOM 1574 N N . PRO A 1 203 ? 22.676 0.944 49.147 1.00 49.59 203 PRO A N 1
ATOM 1575 C CA . PRO A 1 203 ? 23.943 1.595 48.784 1.00 49.59 203 PRO A CA 1
ATOM 1576 C C . PRO A 1 203 ? 24.071 1.901 47.260 1.00 49.59 203 PRO A C 1
ATOM 1578 O O . PRO A 1 203 ? 23.123 1.806 46.488 1.00 49.59 203 PRO A O 1
ATOM 1581 N N . VAL A 1 204 ? 25.267 2.321 46.838 1.00 55.12 204 VAL A N 1
ATOM 1582 C CA . VAL A 1 204 ? 25.700 2.640 45.462 1.00 55.12 204 VAL A CA 1
ATOM 1583 C C . VAL A 1 204 ? 25.135 1.675 44.405 1.00 55.12 204 VAL A C 1
ATOM 1585 O O . VAL A 1 204 ? 25.447 0.487 44.398 1.00 55.12 204 VAL A O 1
ATOM 1588 N N . ALA A 1 205 ? 24.337 2.212 43.479 1.00 46.47 205 ALA A N 1
ATOM 1589 C CA . ALA A 1 205 ? 23.745 1.457 42.382 1.00 46.47 205 ALA A CA 1
ATOM 1590 C C . ALA A 1 205 ? 24.822 0.919 41.412 1.00 46.47 205 ALA A C 1
ATOM 1592 O O . ALA A 1 205 ? 25.706 1.681 40.995 1.00 46.47 205 ALA A O 1
ATOM 1593 N N . PRO A 1 206 ? 24.734 -0.352 40.979 1.00 56.53 206 PRO A N 1
ATOM 1594 C CA . PRO A 1 206 ? 25.542 -0.863 39.884 1.00 56.53 206 PRO A CA 1
ATOM 1595 C C . PRO A 1 206 ? 25.190 -0.077 38.623 1.00 56.53 206 PRO A C 1
ATOM 1597 O O . PRO A 1 206 ? 24.019 0.071 38.265 1.00 56.53 206 PRO A O 1
ATOM 1600 N N . ARG A 1 207 ? 26.208 0.447 37.938 1.00 50.94 207 ARG A N 1
ATOM 1601 C CA . ARG A 1 207 ? 26.042 1.115 36.646 1.00 50.94 207 ARG A CA 1
ATOM 1602 C C . ARG A 1 207 ? 25.492 0.103 35.646 1.00 50.94 207 ARG A C 1
ATOM 1604 O O . ARG A 1 207 ? 26.250 -0.663 35.058 1.00 50.94 207 ARG A O 1
ATOM 1611 N N . HIS A 1 208 ? 24.177 0.107 35.452 1.00 45.94 208 HIS A N 1
ATOM 1612 C CA . HIS A 1 208 ? 23.547 -0.591 34.345 1.00 45.94 208 HIS A CA 1
ATOM 1613 C C . HIS A 1 208 ? 24.234 -0.137 33.055 1.00 45.94 208 HIS A C 1
ATOM 1615 O O . HIS A 1 208 ? 24.153 1.034 32.674 1.00 45.94 208 HIS A O 1
ATOM 1621 N N . ARG A 1 209 ? 24.932 -1.072 32.396 1.00 51.44 209 ARG A N 1
ATOM 1622 C CA . ARG A 1 209 ? 25.278 -0.965 30.979 1.00 51.44 209 ARG A CA 1
ATOM 1623 C C . ARG A 1 209 ? 23.972 -0.679 30.250 1.00 51.44 209 ARG A C 1
ATOM 1625 O O . ARG A 1 209 ? 23.140 -1.568 30.087 1.00 51.44 209 ARG A O 1
ATOM 1632 N N . ARG A 1 210 ? 23.762 0.580 29.869 1.00 52.47 210 ARG A N 1
ATOM 1633 C CA . ARG A 1 210 ? 22.708 0.936 28.926 1.00 52.47 210 ARG A CA 1
ATOM 1634 C C . ARG A 1 210 ? 22.980 0.113 27.670 1.00 52.47 210 ARG A C 1
ATOM 1636 O O . ARG A 1 210 ? 24.051 0.229 27.092 1.00 52.47 210 ARG A O 1
ATOM 1643 N N . LEU A 1 211 ? 22.014 -0.715 27.281 1.00 60.69 211 LEU A N 1
ATOM 1644 C CA . LEU A 1 211 ? 22.026 -1.517 26.049 1.00 60.69 211 LEU A CA 1
ATOM 1645 C C . LEU A 1 211 ? 22.084 -0.666 24.768 1.00 60.69 211 LEU A C 1
ATOM 1647 O O . LEU A 1 211 ? 22.136 -1.208 23.675 1.00 60.69 211 LEU A O 1
ATOM 1651 N N . TRP A 1 212 ? 22.061 0.658 24.906 1.00 52.88 212 TRP A N 1
ATOM 1652 C CA . TRP A 1 212 ? 22.026 1.614 23.817 1.00 52.88 212 TRP A CA 1
ATOM 1653 C C . TRP A 1 212 ? 23.117 2.643 24.084 1.00 52.88 212 TRP A C 1
ATOM 1655 O O . TRP A 1 212 ? 23.004 3.462 25.004 1.00 52.88 212 TRP A O 1
ATOM 1665 N N . ASP A 1 213 ? 24.200 2.554 23.318 1.00 48.88 213 ASP A N 1
ATOM 1666 C CA . ASP A 1 213 ? 25.276 3.530 23.352 1.00 48.88 213 ASP A CA 1
ATOM 1667 C C . ASP A 1 213 ? 24.785 4.800 22.642 1.00 48.88 213 ASP A C 1
ATOM 1669 O O . ASP A 1 213 ? 24.424 4.786 21.464 1.00 48.88 213 ASP A O 1
ATOM 1673 N N . SER A 1 214 ? 24.733 5.925 23.359 1.00 55.88 214 SER A N 1
ATOM 1674 C CA . SER A 1 214 ? 24.288 7.219 22.816 1.00 55.88 214 SER A CA 1
ATOM 1675 C C . SER A 1 214 ? 25.102 7.670 21.595 1.00 55.88 214 SER A C 1
ATOM 1677 O O . SER A 1 214 ? 24.668 8.551 20.850 1.00 55.88 214 SER A O 1
ATOM 1679 N N . ARG A 1 215 ? 26.270 7.061 21.369 1.00 56.25 215 ARG A N 1
ATOM 1680 C CA . ARG A 1 215 ? 27.117 7.307 20.201 1.00 56.25 215 ARG A CA 1
ATOM 1681 C C . ARG A 1 215 ? 26.523 6.746 18.904 1.00 56.25 215 ARG A C 1
ATOM 1683 O O . ARG A 1 215 ? 26.733 7.351 17.859 1.00 56.25 215 ARG A O 1
ATOM 1690 N N . GLU A 1 216 ? 25.705 5.695 18.955 1.00 56.44 216 GLU A N 1
ATOM 1691 C CA . GLU A 1 216 ? 25.093 5.102 17.751 1.00 56.44 216 GLU A CA 1
ATOM 1692 C C . GLU A 1 216 ? 23.893 5.906 17.222 1.00 56.44 216 GLU A C 1
ATOM 1694 O O . GLU A 1 216 ? 23.607 5.901 16.026 1.00 56.44 216 GLU A O 1
ATOM 1699 N N . LEU A 1 217 ? 23.240 6.698 18.079 1.00 53.72 217 LEU A N 1
ATOM 1700 C CA . LEU A 1 217 ? 22.151 7.604 17.685 1.00 53.72 217 LEU A CA 1
ATOM 1701 C C . LEU A 1 217 ? 22.645 8.879 16.974 1.00 53.72 217 LEU A C 1
ATOM 1703 O O . LEU A 1 217 ? 21.839 9.634 16.433 1.00 53.72 217 LEU A O 1
ATOM 1707 N N . SER A 1 218 ? 23.959 9.128 16.948 1.00 52.66 218 SER A N 1
ATOM 1708 C CA . SER A 1 218 ? 24.533 10.370 16.408 1.00 52.66 218 SER A CA 1
ATOM 1709 C C . SER A 1 218 ? 24.727 10.358 14.884 1.00 52.66 218 SER A C 1
ATOM 1711 O O . SER A 1 218 ? 24.921 11.417 14.291 1.00 52.66 218 SER A O 1
ATOM 1713 N N . TYR A 1 219 ? 24.606 9.205 14.219 1.00 51.25 219 TYR A N 1
ATOM 1714 C CA . TYR A 1 219 ? 24.801 9.097 12.763 1.00 51.25 219 TYR A CA 1
ATOM 1715 C C . TYR A 1 219 ? 23.537 9.384 11.934 1.00 51.25 219 TYR A C 1
ATOM 1717 O O . TYR A 1 219 ? 23.611 9.481 10.712 1.00 51.25 219 TYR A O 1
ATOM 1725 N N . ALA A 1 220 ? 22.376 9.562 12.577 1.00 46.62 220 ALA A N 1
ATOM 1726 C CA . ALA A 1 220 ? 21.128 9.934 11.901 1.00 46.62 220 ALA A CA 1
ATOM 1727 C C . ALA A 1 220 ? 20.904 11.456 11.809 1.00 46.62 220 ALA A C 1
ATOM 1729 O O . ALA A 1 220 ? 19.964 11.899 11.150 1.00 46.62 220 ALA A O 1
ATOM 1730 N N . SER A 1 221 ? 21.771 12.272 12.418 1.00 46.72 221 SER A N 1
ATOM 1731 C CA . SER A 1 221 ? 21.768 13.716 12.188 1.00 46.72 221 SER A CA 1
ATOM 1732 C C . SER A 1 221 ? 22.566 14.022 10.924 1.00 46.72 221 SER A C 1
ATOM 1734 O O . SER A 1 221 ? 23.693 14.513 10.986 1.00 46.72 221 SER A O 1
ATOM 1736 N N . VAL A 1 222 ? 21.955 13.767 9.765 1.00 48.34 222 VAL A N 1
ATOM 1737 C CA . VAL A 1 222 ? 22.278 14.515 8.544 1.00 48.34 222 VAL A CA 1
ATOM 1738 C C . VAL A 1 222 ? 22.252 15.986 8.947 1.00 48.34 222 VAL A C 1
ATOM 1740 O O . VAL A 1 222 ? 21.225 16.489 9.402 1.00 48.34 222 VAL A O 1
ATOM 1743 N N . GLY A 1 223 ? 23.429 16.611 8.934 1.00 41.41 223 GLY A N 1
ATOM 1744 C CA . GLY A 1 223 ? 23.668 17.871 9.620 1.00 41.41 223 GLY A CA 1
ATOM 1745 C C . GLY A 1 223 ? 22.658 18.959 9.246 1.00 41.41 223 GLY A C 1
ATOM 1746 O O . GLY A 1 223 ? 22.093 18.943 8.147 1.00 41.41 223 GLY A O 1
ATOM 1747 N N . PRO A 1 224 ? 22.461 19.962 10.117 1.00 45.47 224 PRO A N 1
ATOM 1748 C CA . PRO A 1 224 ? 21.803 21.184 9.708 1.00 45.47 224 PRO A CA 1
ATOM 1749 C C . PRO A 1 224 ? 22.681 21.793 8.616 1.00 45.47 224 PRO A C 1
ATOM 1751 O O . PRO A 1 224 ? 23.718 22.393 8.898 1.00 45.47 224 PRO A O 1
ATOM 1754 N N . ARG A 1 225 ? 22.291 21.627 7.346 1.00 45.31 225 ARG A N 1
ATOM 1755 C CA . ARG A 1 225 ? 22.773 22.508 6.288 1.00 45.31 225 ARG A CA 1
ATOM 1756 C C . ARG A 1 225 ? 22.461 23.909 6.780 1.00 45.31 225 ARG A C 1
ATOM 1758 O O . ARG A 1 225 ? 21.294 24.294 6.872 1.00 45.31 225 ARG A O 1
ATOM 1765 N N . HIS A 1 226 ? 23.513 24.636 7.135 1.00 44.56 226 HIS A N 1
ATOM 1766 C CA . HIS A 1 226 ? 23.497 26.074 7.275 1.00 44.56 226 HIS A CA 1
ATOM 1767 C C . HIS A 1 226 ? 22.883 26.632 5.989 1.00 44.56 226 HIS A C 1
ATOM 1769 O O . HIS A 1 226 ? 23.565 26.818 4.984 1.00 44.56 226 HIS A O 1
ATOM 1775 N N . ARG A 1 227 ? 21.564 26.855 5.996 1.00 47.91 227 ARG A N 1
ATOM 1776 C CA . ARG A 1 227 ? 20.919 27.755 5.050 1.00 47.91 227 ARG A CA 1
ATOM 1777 C C . ARG A 1 227 ? 21.490 29.118 5.381 1.00 47.91 227 ARG A C 1
ATOM 1779 O O . ARG A 1 227 ? 21.045 29.785 6.317 1.00 47.91 227 ARG A O 1
ATOM 1786 N N . SER A 1 228 ? 22.536 29.465 4.640 1.00 40.81 228 SER A N 1
ATOM 1787 C CA . SER A 1 228 ? 23.008 30.822 4.465 1.00 40.81 228 SER A CA 1
ATOM 1788 C C . SER A 1 228 ? 21.790 31.723 4.378 1.00 40.81 228 SER A C 1
ATOM 1790 O O . SER A 1 228 ? 20.934 31.566 3.508 1.00 40.81 228 SER A O 1
ATOM 1792 N N . ARG A 1 229 ? 21.683 32.613 5.361 1.00 48.47 229 ARG A N 1
ATOM 1793 C CA . ARG A 1 229 ? 20.714 33.697 5.392 1.00 48.47 229 ARG A CA 1
ATOM 1794 C C . ARG A 1 229 ? 20.984 34.577 4.173 1.00 48.47 229 ARG A C 1
ATOM 1796 O O . ARG A 1 229 ? 21.781 35.509 4.255 1.00 48.47 229 ARG A O 1
ATOM 1803 N N . SER A 1 230 ? 20.344 34.280 3.046 1.00 41.25 230 SER A N 1
ATOM 1804 C CA . SER A 1 230 ? 20.206 35.242 1.963 1.00 41.25 230 SER A CA 1
ATOM 1805 C C . SER A 1 230 ? 19.273 36.332 2.475 1.00 41.25 230 SER A C 1
ATOM 1807 O O . SER A 1 230 ? 18.070 36.129 2.639 1.00 41.25 230 SER A O 1
ATOM 1809 N N . ARG A 1 231 ? 19.871 37.471 2.814 1.00 44.97 231 ARG A N 1
ATOM 1810 C CA . ARG A 1 231 ? 19.174 38.735 3.011 1.00 44.97 231 ARG A CA 1
ATOM 1811 C C . ARG A 1 231 ? 18.343 39.008 1.756 1.00 44.97 231 ARG A C 1
ATOM 1813 O O . ARG A 1 231 ? 18.918 39.222 0.696 1.00 44.97 231 ARG A O 1
ATOM 1820 N N . SER A 1 232 ? 17.020 38.994 1.871 1.00 37.62 232 SER A N 1
ATOM 1821 C CA . SER A 1 232 ? 16.157 39.571 0.842 1.00 37.62 232 SER A CA 1
ATOM 1822 C C . SER A 1 232 ? 16.231 41.095 0.971 1.00 37.62 232 SER A C 1
ATOM 1824 O O . SER A 1 232 ? 15.938 41.609 2.054 1.00 37.62 232 SER A O 1
ATOM 1826 N N . PRO A 1 233 ? 16.651 41.830 -0.072 1.00 53.12 233 PRO A N 1
ATOM 1827 C CA . PRO A 1 233 ? 16.605 43.280 -0.065 1.00 53.12 233 PRO A CA 1
ATOM 1828 C C . PRO A 1 233 ? 15.162 43.743 -0.288 1.00 53.12 233 PRO A C 1
ATOM 1830 O O . PRO A 1 233 ? 14.418 43.159 -1.077 1.00 53.12 233 PRO A O 1
ATOM 1833 N N . HIS A 1 234 ? 14.783 44.801 0.426 1.00 49.81 234 HIS A N 1
ATOM 1834 C CA . HIS A 1 234 ? 13.587 45.597 0.178 1.00 49.81 234 HIS A CA 1
ATOM 1835 C C . HIS A 1 234 ? 13.421 45.874 -1.322 1.00 49.81 234 HIS A C 1
ATOM 1837 O O . HIS A 1 234 ? 14.235 46.584 -1.913 1.00 49.81 234 HIS A O 1
ATOM 1843 N N . ARG A 1 235 ? 12.359 45.335 -1.931 1.00 46.69 235 ARG A N 1
ATOM 1844 C CA . ARG A 1 235 ? 11.915 45.769 -3.255 1.00 46.69 235 ARG A CA 1
ATOM 1845 C C . ARG A 1 235 ? 10.900 46.884 -3.070 1.00 46.69 235 ARG A C 1
ATOM 1847 O O . ARG A 1 235 ? 9.885 46.713 -2.402 1.00 46.69 235 ARG A O 1
ATOM 1854 N N . PHE A 1 236 ? 11.269 48.021 -3.637 1.00 48.53 236 PHE A N 1
ATOM 1855 C CA . PHE A 1 236 ? 10.551 49.274 -3.646 1.00 48.53 236 PHE A CA 1
ATOM 1856 C C . PHE A 1 236 ? 9.104 49.115 -4.107 1.00 48.53 236 PHE A C 1
ATOM 1858 O O . PHE A 1 236 ? 8.805 48.544 -5.152 1.00 48.53 236 PHE A O 1
ATOM 1865 N N . GLN A 1 237 ? 8.241 49.690 -3.282 1.00 51.31 237 GLN A N 1
ATOM 1866 C CA . GLN A 1 237 ? 6.947 50.239 -3.618 1.00 51.31 237 GLN A CA 1
ATOM 1867 C C . GLN A 1 237 ? 7.167 51.329 -4.679 1.00 51.31 237 GLN A C 1
ATOM 1869 O O . GLN A 1 237 ? 7.737 52.373 -4.373 1.00 51.31 237 GLN A O 1
ATOM 1874 N N . GLN A 1 238 ? 6.755 51.087 -5.923 1.00 50.88 238 GLN A N 1
ATOM 1875 C CA . GLN A 1 238 ? 6.572 52.164 -6.888 1.00 50.88 238 GLN A CA 1
ATOM 1876 C C . GLN A 1 238 ? 5.255 51.951 -7.622 1.00 50.88 238 GLN A C 1
ATOM 1878 O O . GLN A 1 238 ? 5.036 50.966 -8.321 1.00 50.88 238 GLN A O 1
ATOM 1883 N N . GLN A 1 239 ? 4.365 52.885 -7.325 1.00 50.66 239 GLN A N 1
ATOM 1884 C CA . GLN A 1 239 ? 3.075 53.105 -7.935 1.00 50.66 239 GLN A CA 1
ATOM 1885 C C . GLN A 1 239 ? 3.275 53.424 -9.420 1.00 50.66 239 GLN A C 1
ATOM 1887 O O . GLN A 1 239 ? 4.051 54.316 -9.757 1.00 50.66 239 GLN A O 1
ATOM 1892 N N . SER A 1 240 ? 2.515 52.772 -10.286 1.00 49.84 240 SER A N 1
ATOM 1893 C CA . SER A 1 240 ? 2.036 53.399 -11.513 1.00 49.84 240 SER A CA 1
ATOM 1894 C C . SER A 1 240 ? 0.534 53.188 -11.537 1.00 49.84 240 SER A C 1
ATOM 1896 O O . SER A 1 240 ? 0.038 52.070 -11.656 1.00 49.84 240 SER A O 1
ATOM 1898 N N . ALA A 1 241 ? -0.159 54.292 -11.280 1.00 53.81 241 ALA A N 1
ATOM 1899 C CA . ALA A 1 241 ? -1.560 54.455 -11.580 1.00 53.81 241 ALA A CA 1
ATOM 1900 C C . ALA A 1 241 ? -1.784 54.307 -13.090 1.00 53.81 241 ALA A C 1
ATOM 1902 O O . ALA A 1 241 ? -0.864 54.532 -13.874 1.00 53.81 241 ALA A O 1
ATOM 1903 N N . ASP A 1 242 ? -3.042 54.040 -13.421 1.00 59.78 242 ASP A N 1
ATOM 1904 C CA . ASP A 1 242 ? -3.649 54.138 -14.747 1.00 59.78 242 ASP A CA 1
ATOM 1905 C C . ASP A 1 242 ? -3.759 52.821 -15.527 1.00 59.78 242 ASP A C 1
ATOM 1907 O O . ASP A 1 242 ? -3.040 52.563 -16.479 1.00 59.78 242 ASP A O 1
ATOM 1911 N N . GLU A 1 243 ? -4.720 51.996 -15.102 1.00 50.16 243 GLU A N 1
ATOM 1912 C CA . GLU A 1 243 ? -5.565 51.222 -16.017 1.00 50.16 243 GLU A CA 1
ATOM 1913 C C . GLU A 1 243 ? -6.874 50.862 -15.293 1.00 50.16 243 GLU A C 1
ATOM 1915 O O . GLU A 1 243 ? -7.018 49.857 -14.598 1.00 50.16 243 GLU A O 1
ATOM 1920 N N . LYS A 1 244 ? -7.845 51.776 -15.394 1.00 55.94 244 LYS A N 1
ATOM 1921 C CA . LYS A 1 244 ? -9.264 51.458 -15.224 1.00 55.94 244 LYS A CA 1
ATOM 1922 C C . LYS A 1 244 ? -9.716 50.777 -16.512 1.00 55.94 244 LYS A C 1
ATOM 1924 O O . LYS A 1 244 ? -9.787 51.476 -17.514 1.00 55.94 244 LYS A O 1
ATOM 1929 N N . LEU A 1 245 ? -10.079 49.495 -16.461 1.00 55.50 245 LEU A N 1
ATOM 1930 C CA . LEU A 1 245 ? -11.287 48.923 -17.083 1.00 55.50 245 LEU A CA 1
ATOM 1931 C C . LEU A 1 245 ? -11.266 47.387 -16.992 1.00 55.50 245 LEU A C 1
ATOM 1933 O O . LEU A 1 245 ? -10.281 46.746 -17.324 1.00 55.50 245 LEU A O 1
ATOM 1937 N N . GLU A 1 246 ? -12.404 46.841 -16.555 1.00 52.62 246 GLU A N 1
ATOM 1938 C CA . GLU A 1 246 ? -12.850 45.452 -16.740 1.00 52.62 246 GLU A CA 1
ATOM 1939 C C . GLU A 1 246 ? -12.120 44.331 -15.987 1.00 52.62 246 GLU A C 1
ATOM 1941 O O . GLU A 1 246 ? -11.409 43.515 -16.565 1.00 52.62 246 GLU A O 1
ATOM 1946 N N . GLN A 1 247 ? -12.435 44.167 -14.695 1.00 54.22 247 GLN A N 1
ATOM 1947 C CA . GLN A 1 247 ? -12.302 42.845 -14.075 1.00 54.22 247 GLN A CA 1
ATOM 1948 C C . GLN A 1 247 ? -13.348 42.595 -12.975 1.00 54.22 247 GLN A C 1
ATOM 1950 O O . GLN A 1 247 ? -13.034 42.404 -11.805 1.00 54.22 247 GLN A O 1
ATOM 1955 N N . GLU A 1 248 ? -14.628 42.590 -13.364 1.00 58.03 248 GLU A N 1
ATOM 1956 C CA . GLU A 1 248 ? -15.794 42.356 -12.486 1.00 58.03 248 GLU A CA 1
ATOM 1957 C C . GLU A 1 248 ? -16.105 40.858 -12.244 1.00 58.03 248 GLU A C 1
ATOM 1959 O O . GLU A 1 248 ? -17.217 40.497 -11.887 1.00 58.03 248 GLU A O 1
ATOM 1964 N N . ASN A 1 249 ? -15.149 39.941 -12.446 1.00 65.44 249 ASN A N 1
ATOM 1965 C CA . ASN A 1 249 ? -15.386 38.496 -12.274 1.00 65.44 249 ASN A CA 1
ATOM 1966 C C . ASN A 1 249 ? -14.161 37.725 -11.750 1.00 65.44 249 ASN A C 1
ATOM 1968 O O . ASN A 1 249 ? -13.864 36.619 -12.200 1.00 65.44 249 ASN A O 1
ATOM 1972 N N . VAL A 1 250 ? -13.430 38.289 -10.786 1.00 58.53 250 VAL A N 1
ATOM 1973 C CA . VAL A 1 250 ? -12.388 37.543 -10.061 1.00 58.53 250 VAL A CA 1
ATOM 1974 C C . VAL A 1 250 ? -12.885 37.252 -8.651 1.00 58.53 250 VAL A C 1
ATOM 1976 O O . VAL A 1 250 ? -13.171 38.159 -7.873 1.00 58.53 250 VAL A O 1
ATOM 1979 N N . ALA A 1 251 ? -13.032 35.960 -8.348 1.00 62.41 251 ALA A N 1
ATOM 1980 C CA . ALA A 1 251 ? -13.399 35.472 -7.026 1.00 62.41 251 ALA A CA 1
ATOM 1981 C C . ALA A 1 251 ? -12.427 36.020 -5.960 1.00 62.41 251 ALA A C 1
ATOM 1983 O O . ALA A 1 251 ? -11.225 36.094 -6.224 1.00 62.41 251 ALA A O 1
ATOM 1984 N N . PRO A 1 252 ? -12.912 36.392 -4.761 1.00 59.94 252 PRO A N 1
ATOM 1985 C CA . PRO A 1 252 ? -12.076 37.005 -3.738 1.00 59.94 252 PRO A CA 1
ATOM 1986 C C . PRO A 1 252 ? -10.931 36.067 -3.341 1.00 59.94 252 PRO A C 1
ATOM 1988 O O . PRO A 1 252 ? -11.160 34.963 -2.839 1.00 59.94 252 PRO A O 1
ATOM 1991 N N . GLU A 1 253 ? -9.691 36.520 -3.546 1.00 51.44 253 GLU A N 1
ATOM 1992 C CA . GLU A 1 253 ? -8.498 35.880 -2.998 1.00 51.44 253 GLU A CA 1
ATOM 1993 C C . GLU A 1 253 ? -8.603 35.891 -1.472 1.00 51.44 253 GLU A C 1
ATOM 1995 O O . GLU A 1 253 ? -8.331 36.884 -0.793 1.00 51.44 253 GLU A O 1
ATOM 2000 N N . THR A 1 254 ? -9.027 34.761 -0.913 1.00 54.03 254 THR A N 1
ATOM 2001 C CA . THR A 1 254 ? -8.961 34.530 0.524 1.00 54.03 254 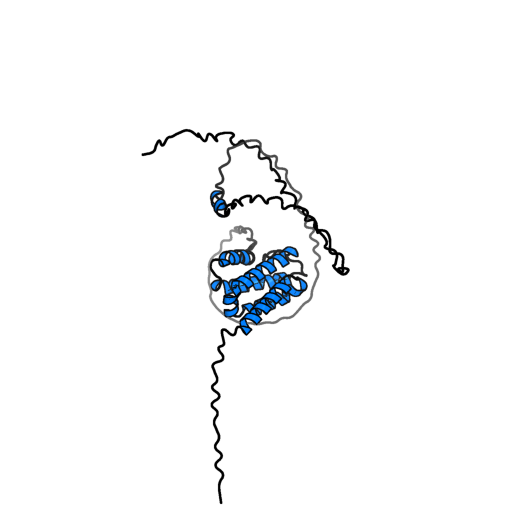THR A CA 1
ATOM 2002 C C . THR A 1 254 ? -7.490 34.455 0.906 1.00 54.03 254 THR A C 1
ATOM 2004 O O . THR A 1 254 ? -6.809 33.444 0.746 1.00 54.03 254 THR A O 1
ATOM 2007 N N . THR A 1 255 ? -6.971 35.573 1.402 1.00 50.09 255 THR A N 1
ATOM 2008 C CA . THR A 1 255 ? -5.657 35.656 2.029 1.00 50.09 255 THR A CA 1
ATOM 2009 C C . THR A 1 255 ? -5.729 34.852 3.327 1.00 50.09 255 THR A C 1
ATOM 2011 O O . THR A 1 255 ? -6.024 35.368 4.405 1.00 50.09 255 THR A O 1
ATOM 2014 N N . ILE A 1 256 ? -5.527 33.537 3.226 1.00 51.91 256 ILE A N 1
ATOM 2015 C CA . ILE A 1 256 ? -5.432 32.642 4.376 1.00 51.91 256 ILE A CA 1
ATOM 2016 C C . ILE A 1 256 ? -4.141 33.016 5.103 1.00 51.91 256 ILE A C 1
ATOM 2018 O O . ILE A 1 256 ? -3.041 32.613 4.721 1.00 51.91 256 ILE A O 1
ATOM 2022 N N . ALA A 1 257 ? -4.270 33.830 6.148 1.00 50.44 257 ALA A N 1
ATOM 2023 C CA . ALA A 1 257 ? -3.176 34.143 7.049 1.00 50.44 257 ALA A CA 1
ATOM 2024 C C . ALA A 1 257 ? -2.702 32.841 7.713 1.00 50.44 257 ALA A C 1
ATOM 2026 O O . ALA A 1 257 ? -3.318 32.338 8.656 1.00 50.44 257 ALA A O 1
ATOM 2027 N N . PHE A 1 258 ? -1.603 32.282 7.205 1.00 50.72 258 PHE A N 1
ATOM 2028 C CA . PHE A 1 258 ? -0.905 31.156 7.813 1.00 50.72 258 PHE A CA 1
ATOM 2029 C C . PHE A 1 258 ? -0.461 31.559 9.222 1.00 50.72 258 PHE A C 1
ATOM 2031 O O . PHE A 1 258 ? 0.552 32.237 9.414 1.00 50.72 258 PHE A O 1
ATOM 2038 N N . ARG A 1 259 ? -1.228 31.138 10.233 1.00 52.81 259 ARG A N 1
ATOM 2039 C CA . ARG A 1 259 ? -0.785 31.193 11.624 1.00 52.81 259 ARG A CA 1
ATOM 2040 C C . ARG A 1 259 ? 0.451 30.310 11.736 1.00 52.81 259 ARG A C 1
ATOM 2042 O O . ARG A 1 259 ? 0.377 29.098 11.557 1.00 52.81 259 ARG A O 1
ATOM 2049 N N . GLN A 1 260 ? 1.595 30.936 11.997 1.00 63.78 260 GLN A N 1
ATOM 2050 C CA . GLN A 1 260 ? 2.829 30.224 12.302 1.00 63.78 260 GLN A CA 1
ATOM 2051 C C . GLN A 1 260 ? 2.557 29.258 13.457 1.00 63.78 260 GLN A C 1
ATOM 2053 O O . GLN A 1 260 ? 2.045 29.667 14.501 1.00 63.78 260 GLN A O 1
ATOM 2058 N N . ALA A 1 261 ? 2.874 27.978 13.255 1.00 60.50 261 ALA A N 1
ATOM 2059 C CA . ALA A 1 261 ? 2.756 26.975 14.301 1.00 60.50 261 ALA A CA 1
ATOM 2060 C C . ALA A 1 261 ? 3.540 27.442 15.545 1.00 60.50 261 ALA A C 1
ATOM 2062 O O . ALA A 1 261 ? 4.665 27.941 15.400 1.00 60.50 261 ALA A O 1
ATOM 2063 N N . PRO A 1 262 ? 2.967 27.320 16.755 1.00 61.16 262 PRO A N 1
ATOM 2064 C CA . PRO A 1 262 ? 3.625 27.748 17.979 1.00 61.16 262 PRO A CA 1
ATOM 2065 C C . PRO A 1 262 ? 4.982 27.055 18.095 1.00 61.16 262 PRO A C 1
ATOM 2067 O O . PRO A 1 262 ? 5.084 25.828 18.056 1.00 61.16 262 PRO A O 1
ATOM 2070 N N . ARG A 1 263 ? 6.045 27.865 18.194 1.00 61.16 263 ARG A N 1
ATOM 2071 C CA . ARG A 1 263 ? 7.411 27.384 18.408 1.00 61.16 263 ARG A CA 1
ATOM 2072 C C . ARG A 1 263 ? 7.400 26.484 19.633 1.00 61.16 263 ARG A C 1
ATOM 2074 O O . ARG A 1 263 ? 7.044 26.936 20.715 1.00 61.16 263 ARG A O 1
ATOM 2081 N N . THR A 1 264 ? 7.774 25.227 19.420 1.00 58.66 264 THR A N 1
ATOM 2082 C CA . THR A 1 264 ? 7.927 24.163 20.413 1.00 58.66 264 THR A CA 1
ATOM 2083 C C . THR A 1 264 ? 8.299 24.718 21.789 1.00 58.66 264 THR A C 1
ATOM 2085 O O . THR A 1 264 ? 9.462 25.059 22.031 1.00 58.66 264 THR A O 1
ATOM 2088 N N . GLN A 1 265 ? 7.317 24.810 22.689 1.00 61.28 265 GLN A N 1
ATOM 2089 C CA . GLN A 1 265 ? 7.584 24.948 24.113 1.00 61.28 265 GLN A CA 1
ATOM 2090 C C . GLN A 1 265 ? 8.355 23.695 24.513 1.00 61.28 265 GLN A C 1
ATOM 2092 O O . GLN A 1 265 ? 7.821 22.588 24.546 1.00 61.28 265 GLN A O 1
ATOM 2097 N N . ARG A 1 266 ? 9.658 23.859 24.739 1.00 58.34 266 ARG A N 1
ATOM 2098 C CA . ARG A 1 266 ? 10.460 22.835 25.391 1.00 58.34 266 ARG A CA 1
ATOM 2099 C C . ARG A 1 266 ? 9.876 22.683 26.788 1.00 58.34 266 ARG A C 1
ATOM 2101 O O . ARG A 1 266 ? 10.084 23.557 27.624 1.00 58.34 266 ARG A O 1
ATOM 2108 N N . PHE A 1 267 ? 9.148 21.596 27.028 1.00 56.91 267 PHE A N 1
ATOM 2109 C CA . PHE A 1 267 ? 8.899 21.122 28.381 1.00 56.91 267 PHE A CA 1
ATOM 2110 C C . PHE A 1 267 ? 10.266 20.802 28.984 1.00 56.91 267 PHE A C 1
ATOM 2112 O O . PHE A 1 267 ? 10.846 19.740 28.760 1.00 56.91 267 PHE A O 1
ATOM 2119 N N . GLY A 1 268 ? 10.838 21.800 29.654 1.00 49.19 268 GLY A N 1
ATOM 2120 C CA . GLY A 1 268 ? 12.034 21.652 30.452 1.00 49.19 268 GLY A CA 1
ATOM 2121 C C . GLY A 1 268 ? 11.685 20.759 31.624 1.00 49.19 268 GLY A C 1
ATOM 2122 O O . GLY A 1 268 ? 11.155 21.227 32.625 1.00 49.19 268 GLY A O 1
ATOM 2123 N N . ILE A 1 269 ? 11.981 19.468 31.509 1.00 60.91 269 ILE A N 1
ATOM 2124 C CA . ILE A 1 269 ? 12.185 18.658 32.701 1.00 60.91 269 ILE A CA 1
ATOM 2125 C C . ILE A 1 269 ? 13.511 19.160 33.264 1.00 60.91 269 ILE A C 1
ATOM 2127 O O . ILE A 1 269 ? 14.581 18.859 32.732 1.00 60.91 269 ILE A O 1
ATOM 2131 N N . PHE A 1 270 ? 13.419 20.027 34.270 1.00 55.81 270 PHE A N 1
ATOM 2132 C CA . PHE A 1 270 ? 14.553 20.541 35.021 1.00 55.81 270 PHE A CA 1
ATOM 2133 C C . PHE A 1 270 ? 15.271 19.370 35.697 1.00 55.81 270 PHE A C 1
ATOM 2135 O O . PHE A 1 270 ? 15.006 19.026 36.843 1.00 55.81 270 PHE A O 1
ATOM 2142 N N . LEU A 1 271 ? 16.216 18.758 34.989 1.00 49.44 271 LEU A N 1
ATOM 2143 C CA . LEU A 1 271 ? 17.310 18.052 35.629 1.00 49.44 271 LEU A CA 1
ATOM 2144 C C . LEU A 1 271 ? 18.306 19.122 36.071 1.00 49.44 271 LEU A C 1
ATOM 2146 O O . LEU A 1 271 ? 19.232 19.484 35.347 1.00 49.44 271 LEU A O 1
ATOM 2150 N N . THR A 1 272 ? 18.086 19.668 37.266 1.00 56.69 272 THR A N 1
ATOM 2151 C CA . THR A 1 272 ? 19.113 20.407 38.001 1.00 56.69 272 THR A CA 1
ATOM 2152 C C . THR A 1 272 ? 20.248 19.437 38.322 1.00 56.69 272 THR A C 1
ATOM 2154 O O . THR A 1 272 ? 20.264 18.780 39.358 1.00 56.69 272 THR A O 1
ATOM 2157 N N . GLY A 1 273 ? 21.186 19.305 37.391 1.00 51.66 273 GLY A N 1
ATOM 2158 C CA . GLY A 1 273 ? 22.345 18.435 37.508 1.00 51.66 273 GLY A CA 1
ATOM 2159 C C . GLY A 1 273 ? 23.540 19.098 36.852 1.00 51.66 273 GLY A C 1
ATOM 2160 O O . GLY A 1 273 ? 23.804 18.868 35.680 1.00 51.66 273 GLY A O 1
ATOM 2161 N N . ARG A 1 274 ? 24.208 19.967 37.620 1.00 59.78 274 ARG A N 1
ATOM 2162 C CA . ARG A 1 274 ? 25.556 20.524 37.411 1.00 59.78 274 ARG A CA 1
ATOM 2163 C C . ARG A 1 274 ? 26.296 19.975 36.185 1.00 59.78 274 ARG A C 1
ATOM 2165 O O . ARG A 1 274 ? 26.789 18.852 36.214 1.00 59.78 274 ARG A O 1
ATOM 2172 N N . SER A 1 275 ? 26.476 20.791 35.152 1.00 50.56 275 SER A N 1
ATOM 2173 C CA . SER A 1 275 ? 27.509 20.555 34.139 1.00 50.56 275 SER A CA 1
ATOM 2174 C C . SER A 1 275 ? 28.017 21.880 33.567 1.00 50.56 275 SER A C 1
ATOM 2176 O O . SER A 1 275 ? 27.410 22.477 32.690 1.00 50.56 275 SER A O 1
ATOM 2178 N N . SER A 1 276 ? 29.166 22.288 34.110 1.00 52.62 276 SER A N 1
ATOM 2179 C CA . SER A 1 276 ? 30.305 22.874 33.397 1.00 52.62 276 SER A CA 1
ATOM 2180 C C . SER A 1 276 ? 30.162 24.263 32.747 1.00 52.62 276 SER A C 1
ATOM 2182 O O . SER A 1 276 ? 30.054 24.396 31.533 1.00 52.62 276 SER A O 1
ATOM 2184 N N . MET A 1 277 ? 30.319 25.316 33.561 1.00 50.66 277 MET A N 1
ATOM 2185 C CA . MET A 1 277 ? 30.835 26.624 33.123 1.00 50.66 277 MET A CA 1
ATOM 2186 C C . MET A 1 277 ? 32.373 26.617 33.024 1.00 50.66 277 MET A C 1
ATOM 2188 O O . MET A 1 277 ? 33.041 27.339 33.760 1.00 50.66 277 MET A O 1
ATOM 2192 N N . LEU A 1 278 ? 32.970 25.797 32.160 1.00 53.34 278 LEU A N 1
ATOM 2193 C CA . LEU A 1 278 ? 34.420 25.838 31.940 1.00 53.34 278 LEU A CA 1
ATOM 2194 C C . LEU A 1 278 ? 34.751 25.611 30.464 1.00 53.34 278 LEU A C 1
ATOM 2196 O O . LEU A 1 278 ? 34.582 24.513 29.943 1.00 53.34 278 LEU A O 1
ATOM 2200 N N . GLY A 1 279 ? 35.290 26.661 29.840 1.00 43.41 279 GLY A N 1
ATOM 2201 C CA . GLY A 1 279 ? 36.319 26.524 28.813 1.00 43.41 279 GLY A CA 1
ATOM 2202 C C . GLY A 1 279 ? 35.885 26.741 27.368 1.00 43.41 279 GLY A C 1
ATOM 2203 O O . GLY A 1 279 ? 35.815 25.790 26.606 1.00 43.41 279 GLY A O 1
ATOM 2204 N N . ASN A 1 280 ? 35.746 28.002 26.955 1.00 42.69 280 ASN A N 1
ATOM 2205 C CA . ASN A 1 280 ? 36.097 28.404 25.590 1.00 42.69 280 ASN A CA 1
ATOM 2206 C C . ASN A 1 280 ? 37.153 29.512 25.670 1.00 42.69 280 ASN A C 1
ATOM 2208 O O . ASN A 1 280 ? 36.872 30.691 25.477 1.00 42.69 280 ASN A O 1
ATOM 2212 N N . TYR A 1 281 ? 38.385 29.110 25.985 1.00 48.41 281 TYR A N 1
ATOM 2213 C CA . TYR A 1 281 ? 39.580 29.917 25.759 1.00 48.41 281 TYR A CA 1
ATOM 2214 C C . TYR A 1 281 ? 40.162 29.525 24.401 1.00 48.41 281 TYR A C 1
ATOM 2216 O O . TYR A 1 281 ? 41.168 28.823 24.334 1.00 48.41 281 TYR A O 1
ATOM 2224 N N . ASN A 1 282 ? 39.531 29.947 23.304 1.00 52.59 282 ASN A N 1
ATOM 2225 C CA . ASN A 1 282 ? 40.238 29.943 22.027 1.00 52.59 282 ASN A CA 1
ATOM 2226 C C . ASN A 1 282 ? 41.055 31.229 21.931 1.00 52.59 282 ASN A C 1
ATOM 2228 O O . ASN A 1 282 ? 40.567 32.281 21.528 1.00 52.59 282 ASN A O 1
ATOM 2232 N N . ARG A 1 283 ? 42.309 31.082 22.374 1.00 45.88 283 ARG A N 1
ATOM 2233 C CA . ARG A 1 283 ? 43.469 31.910 22.048 1.00 45.88 283 ARG A CA 1
ATOM 2234 C C . ARG A 1 283 ? 43.468 32.254 20.557 1.00 45.88 283 ARG A C 1
ATOM 2236 O O . ARG A 1 283 ? 43.835 31.430 19.725 1.00 45.88 283 ARG A O 1
ATOM 2243 N N . THR A 1 284 ? 43.117 33.486 20.231 1.00 57.56 284 THR A N 1
ATOM 2244 C CA . THR A 1 284 ? 43.692 34.185 19.085 1.00 57.56 284 THR A CA 1
ATOM 2245 C C . THR A 1 284 ? 45.032 34.738 19.534 1.00 57.56 284 THR A C 1
ATOM 2247 O O . THR A 1 284 ? 45.070 35.796 20.148 1.00 57.56 284 THR A O 1
ATOM 2250 N N . ASP A 1 285 ? 46.111 34.012 19.270 1.00 48.34 285 ASP A N 1
ATOM 2251 C CA . ASP A 1 285 ? 47.449 34.587 19.313 1.00 48.34 285 ASP A CA 1
ATOM 2252 C C . ASP A 1 285 ? 48.384 33.833 18.370 1.00 48.34 285 ASP A C 1
ATOM 2254 O O . ASP A 1 285 ? 48.620 32.640 18.553 1.00 48.34 285 ASP A O 1
ATOM 2258 N N . ARG A 1 286 ? 48.973 34.618 17.454 1.00 45.69 286 ARG A N 1
ATOM 2259 C CA . ARG A 1 286 ? 50.266 34.410 16.777 1.00 45.69 286 ARG A CA 1
ATOM 2260 C C . ARG A 1 286 ? 50.314 33.282 15.723 1.00 45.69 286 ARG A C 1
ATOM 2262 O O . ARG A 1 286 ? 49.859 32.179 15.950 1.00 45.69 286 ARG A O 1
ATOM 2269 N N . ASN A 1 287 ? 50.906 33.455 14.539 1.00 47.84 287 ASN A N 1
ATOM 2270 C CA . ASN A 1 287 ? 52.055 34.293 14.220 1.00 47.84 287 ASN A CA 1
ATOM 2271 C C . ASN A 1 287 ? 52.251 34.437 12.692 1.00 47.84 287 ASN A C 1
ATOM 2273 O O . ASN A 1 287 ? 52.115 33.469 11.953 1.00 47.84 287 ASN A O 1
ATOM 2277 N N . SER A 1 288 ? 52.635 35.651 12.283 1.00 52.31 288 SER A N 1
ATOM 2278 C CA . SER A 1 288 ? 53.683 35.991 11.302 1.00 52.31 288 SER A CA 1
ATOM 2279 C C . SER A 1 288 ? 53.802 35.229 9.967 1.00 52.31 288 SER A C 1
ATOM 2281 O O . SER A 1 288 ? 54.332 34.122 9.920 1.00 52.31 288 SER A O 1
ATOM 2283 N N . SER A 1 289 ? 53.569 35.941 8.860 1.00 54.09 289 SER A N 1
ATOM 2284 C CA . SER A 1 289 ? 54.487 35.901 7.708 1.00 54.09 289 SER A CA 1
ATOM 2285 C C . SER A 1 289 ? 54.624 37.298 7.074 1.00 54.09 289 SER A C 1
ATOM 2287 O O . SER A 1 289 ? 53.658 37.907 6.628 1.00 54.09 289 SER A O 1
ATOM 2289 N N . LEU A 1 290 ? 55.851 37.818 7.160 1.00 58.88 290 LEU A N 1
ATOM 2290 C CA . LEU A 1 290 ? 56.451 38.935 6.411 1.00 58.88 290 LEU A CA 1
ATOM 2291 C C . LEU A 1 290 ? 57.006 38.385 5.062 1.00 58.88 290 LEU A C 1
ATOM 2293 O O . LEU A 1 290 ? 56.921 37.178 4.845 1.00 58.88 290 LEU A O 1
ATOM 2297 N N . PRO A 1 291 ? 57.683 39.181 4.211 1.00 63.41 291 PRO A N 1
ATOM 2298 C CA . PRO A 1 291 ? 57.132 40.138 3.262 1.00 63.41 291 PRO A CA 1
ATOM 2299 C C . PRO A 1 291 ? 57.583 39.815 1.815 1.00 63.41 291 PRO A C 1
ATOM 2301 O O . PRO A 1 291 ? 58.190 38.786 1.534 1.00 63.41 291 PRO A O 1
ATOM 2304 N N . ALA A 1 292 ? 57.257 40.734 0.909 1.00 58.31 292 ALA A N 1
ATOM 2305 C CA . ALA A 1 292 ? 57.566 40.733 -0.514 1.00 58.31 292 ALA A CA 1
ATOM 2306 C C . ALA A 1 292 ? 59.064 40.652 -0.868 1.00 58.31 292 ALA A C 1
ATOM 2308 O O . ALA A 1 292 ? 59.904 41.248 -0.190 1.00 58.31 292 ALA A O 1
ATOM 2309 N N . HIS A 1 293 ? 59.331 40.015 -2.010 1.00 55.53 293 HIS A N 1
ATOM 2310 C CA . HIS A 1 293 ? 60.356 40.394 -2.980 1.00 55.53 293 HIS A CA 1
ATOM 2311 C C . HIS A 1 293 ? 59.819 40.148 -4.390 1.00 55.53 293 HIS A C 1
ATOM 2313 O O . HIS A 1 293 ? 59.110 39.130 -4.566 1.00 55.53 293 HIS A O 1
#